Protein AF-A0A9N7MRA6-F1 (afdb_monomer_lite)

Structure (mmCIF, N/CA/C/O backbone):
data_AF-A0A9N7MRA6-F1
#
_entry.id   AF-A0A9N7MRA6-F1
#
loop_
_atom_site.group_PDB
_atom_site.id
_atom_site.type_symbol
_atom_site.label_atom_id
_atom_site.label_alt_id
_atom_site.label_comp_id
_atom_site.label_asym_id
_atom_site.label_entity_id
_atom_site.label_seq_id
_atom_site.pdbx_PDB_ins_code
_atom_site.Cartn_x
_atom_site.Cartn_y
_atom_site.Cartn_z
_atom_site.occupancy
_atom_site.B_iso_or_equiv
_atom_site.auth_seq_id
_atom_site.auth_comp_id
_atom_site.auth_asym_id
_atom_site.auth_atom_id
_atom_site.pdbx_PDB_model_num
ATOM 1 N N . ALA A 1 1 ? -23.690 8.871 7.254 1.00 53.34 1 ALA A N 1
ATOM 2 C CA . ALA A 1 1 ? -24.866 9.418 7.980 1.00 53.34 1 ALA A CA 1
ATOM 3 C C . ALA A 1 1 ? -24.960 8.952 9.447 1.00 53.34 1 ALA A C 1
ATOM 5 O O . ALA A 1 1 ? -25.419 9.740 10.266 1.00 53.34 1 ALA A O 1
ATOM 6 N N . LYS A 1 2 ? -24.474 7.753 9.830 1.00 61.78 2 LYS A N 1
ATOM 7 C CA . LYS A 1 2 ? -24.443 7.302 11.242 1.00 61.78 2 LYS A CA 1
ATOM 8 C C . LYS A 1 2 ? -23.621 8.231 12.138 1.00 61.78 2 LYS A C 1
ATOM 10 O O . LYS A 1 2 ? -24.013 8.504 13.261 1.00 61.78 2 LYS A O 1
ATOM 15 N N . PHE A 1 3 ? -22.547 8.794 11.586 1.00 61.69 3 PHE A N 1
ATOM 16 C CA . PHE A 1 3 ? -21.722 9.802 12.252 1.00 61.69 3 PHE A CA 1
ATOM 17 C C . PHE A 1 3 ? -22.486 11.079 12.648 1.00 61.69 3 PHE A C 1
ATOM 19 O O . PHE A 1 3 ? -22.217 11.657 13.693 1.00 61.69 3 PHE A O 1
ATOM 26 N N . LEU A 1 4 ? -23.436 11.518 11.814 1.00 58.50 4 LEU A N 1
ATOM 27 C CA . LEU A 1 4 ? -24.166 12.778 12.001 1.00 58.50 4 LEU A CA 1
ATOM 28 C C . LEU A 1 4 ? -25.523 12.586 12.696 1.00 58.50 4 LEU A C 1
ATOM 30 O O . LEU A 1 4 ? -25.988 13.498 13.370 1.00 58.50 4 LEU A O 1
ATOM 34 N N . TYR A 1 5 ? -26.151 11.416 12.531 1.00 58.81 5 TYR A N 1
ATOM 35 C CA . TYR A 1 5 ? -27.551 11.185 12.914 1.00 58.81 5 TYR A CA 1
ATOM 36 C C . TYR A 1 5 ? -27.807 9.852 13.636 1.00 58.81 5 TYR A C 1
ATOM 38 O O . TYR A 1 5 ? -28.936 9.584 14.035 1.00 58.81 5 TYR A O 1
ATOM 46 N N . GLY A 1 6 ? -26.792 8.999 13.789 1.00 60.31 6 GLY A N 1
ATOM 47 C CA . GLY A 1 6 ? -26.908 7.682 14.416 1.00 60.31 6 GLY A CA 1
ATOM 48 C C . GLY A 1 6 ? -26.263 7.611 15.802 1.00 60.31 6 GLY A C 1
ATOM 49 O O . GLY A 1 6 ? -25.584 8.531 16.257 1.00 60.31 6 GLY A O 1
ATOM 50 N N . SER A 1 7 ? -26.459 6.485 16.492 1.00 64.69 7 SER A N 1
ATOM 51 C CA . SER A 1 7 ? -25.755 6.191 17.744 1.00 64.69 7 SER A CA 1
ATOM 52 C C . SER A 1 7 ? -24.242 6.057 17.517 1.00 64.69 7 SER A C 1
ATOM 54 O O . SER A 1 7 ? -23.806 5.623 16.448 1.00 64.69 7 SER A O 1
ATOM 56 N N . LYS A 1 8 ? -23.437 6.357 18.550 1.00 76.88 8 LYS A N 1
ATOM 57 C CA . LYS A 1 8 ? -21.979 6.123 18.543 1.00 76.88 8 LYS A CA 1
ATOM 58 C C . LYS A 1 8 ? -21.659 4.683 18.109 1.00 76.88 8 LYS A C 1
ATOM 60 O O . LYS A 1 8 ? -22.403 3.766 18.457 1.00 76.88 8 LYS A O 1
ATOM 65 N N . PHE A 1 9 ? -20.554 4.495 17.381 1.00 80.25 9 PHE A N 1
ATOM 66 C CA . PHE A 1 9 ? -20.065 3.162 17.011 1.00 80.25 9 PHE A CA 1
ATOM 67 C C . PHE A 1 9 ? -19.884 2.284 18.250 1.00 80.25 9 PHE A C 1
ATOM 69 O O . PHE A 1 9 ? -19.339 2.735 19.264 1.00 80.25 9 PHE A O 1
ATOM 76 N N . THR A 1 10 ? -20.334 1.036 18.164 1.00 86.12 10 THR A N 1
ATOM 77 C CA . THR A 1 10 ? -20.158 0.065 19.246 1.00 86.12 10 THR A CA 1
ATOM 78 C C . THR A 1 10 ? -18.686 -0.360 19.356 1.00 86.12 10 THR A C 1
ATOM 80 O O . THR A 1 10 ? -17.931 -0.224 18.389 1.00 86.12 10 THR A O 1
ATOM 83 N N . PRO A 1 11 ? -18.242 -0.901 20.507 1.00 86.69 11 PRO A N 1
ATOM 84 C CA . PRO A 1 11 ? -16.880 -1.420 20.645 1.00 86.69 11 PRO A CA 1
ATOM 85 C C . PRO A 1 11 ? -16.540 -2.509 19.619 1.00 86.69 11 PRO A C 1
ATOM 87 O O . PRO A 1 11 ? -15.414 -2.554 19.137 1.00 86.69 11 PRO A O 1
ATOM 90 N N . VAL A 1 12 ? -17.520 -3.345 19.255 1.00 87.94 12 VAL A N 1
ATOM 91 C CA . VAL A 1 12 ? -17.359 -4.394 18.235 1.00 87.94 12 VAL A CA 1
ATOM 92 C C . VAL A 1 12 ? -17.155 -3.770 16.857 1.00 87.94 12 VAL A C 1
ATOM 94 O O . VAL A 1 12 ? -16.167 -4.069 16.204 1.00 87.94 12 VAL A O 1
ATOM 97 N N . GLU A 1 13 ? -18.002 -2.815 16.464 1.00 87.12 13 GLU A N 1
ATOM 98 C CA . GLU A 1 13 ? -17.854 -2.114 15.178 1.00 87.12 13 GLU A CA 1
ATOM 99 C C . GLU A 1 13 ? -16.504 -1.395 15.074 1.00 87.12 13 GLU A C 1
ATOM 101 O O . GLU A 1 13 ? -15.862 -1.417 14.028 1.00 87.12 13 GLU A O 1
ATOM 106 N N . ARG A 1 14 ? -16.040 -0.769 16.164 1.00 86.75 14 ARG A N 1
ATOM 107 C CA . ARG A 1 14 ? -14.711 -0.140 16.207 1.00 86.75 14 ARG A CA 1
ATOM 108 C C . ARG A 1 14 ? -13.588 -1.148 16.036 1.00 86.75 14 ARG A C 1
ATOM 110 O O . ARG A 1 14 ? -12.617 -0.850 15.343 1.00 86.75 14 ARG A O 1
ATOM 117 N N . GLN A 1 15 ? -13.722 -2.319 16.649 1.00 89.62 15 GLN A N 1
ATOM 118 C CA . GLN A 1 15 ? -12.757 -3.391 16.484 1.00 89.62 15 GLN A CA 1
ATOM 119 C C . GLN A 1 15 ? -12.752 -3.910 15.041 1.00 89.62 15 GLN A C 1
ATOM 121 O O . GLN A 1 15 ? -11.681 -4.042 14.462 1.00 89.62 15 GLN A O 1
ATOM 126 N N . ASP A 1 16 ? -13.911 -4.116 14.422 1.00 88.50 16 ASP A N 1
ATOM 127 C CA . ASP A 1 16 ? -14.001 -4.569 13.028 1.00 88.50 16 ASP A CA 1
ATOM 128 C C . ASP A 1 16 ? -13.388 -3.546 12.060 1.00 88.50 16 ASP A C 1
ATOM 130 O O . ASP A 1 16 ? -12.600 -3.904 11.183 1.00 88.50 16 ASP A O 1
ATOM 134 N N . MET A 1 17 ? -13.666 -2.253 12.265 1.00 90.06 17 MET A N 1
ATOM 135 C CA . MET A 1 17 ? -13.051 -1.171 11.488 1.00 90.06 17 MET A CA 1
ATOM 136 C C . MET A 1 17 ? -11.532 -1.136 11.665 1.00 90.06 17 MET A C 1
ATOM 138 O O . MET A 1 17 ? -10.810 -0.957 10.688 1.00 90.06 17 MET A O 1
ATOM 142 N N . LYS A 1 18 ? -11.030 -1.345 12.887 1.00 91.56 18 LYS A N 1
ATOM 143 C CA . LYS A 1 18 ? -9.590 -1.442 13.152 1.00 91.56 18 LYS A CA 1
ATOM 144 C C . LYS A 1 18 ? -8.949 -2.556 12.330 1.00 91.56 18 LYS A C 1
ATOM 146 O O . LYS A 1 18 ? -7.956 -2.300 11.651 1.00 91.56 18 LYS A O 1
ATOM 151 N N . LEU A 1 19 ? -9.518 -3.762 12.374 1.00 90.38 19 LEU A N 1
ATOM 152 C CA . LEU A 1 19 ? -8.995 -4.909 11.628 1.00 90.38 19 LEU A CA 1
ATOM 153 C C . LEU A 1 19 ? -9.018 -4.626 10.118 1.00 90.38 19 LEU A C 1
ATOM 155 O O . LEU A 1 19 ? -8.034 -4.871 9.426 1.00 90.38 19 LEU A O 1
ATOM 159 N N . MET A 1 20 ? -10.103 -4.027 9.627 1.00 90.50 20 MET A N 1
ATOM 160 C CA . MET A 1 20 ? -10.250 -3.642 8.225 1.00 90.50 20 MET A CA 1
ATOM 161 C C . MET A 1 20 ? -9.199 -2.620 7.779 1.00 90.50 20 MET A C 1
ATOM 163 O O . MET A 1 20 ? -8.593 -2.798 6.727 1.00 90.50 20 MET A O 1
ATOM 167 N N . ILE A 1 21 ? -8.954 -1.570 8.569 1.00 93.06 21 ILE A N 1
ATOM 168 C CA . ILE A 1 21 ? -7.927 -0.557 8.279 1.00 93.06 21 ILE A CA 1
ATOM 169 C C . ILE A 1 21 ? -6.547 -1.211 8.199 1.00 93.06 21 ILE A C 1
ATOM 171 O O . ILE A 1 21 ? -5.798 -0.965 7.252 1.00 93.06 21 ILE A O 1
ATOM 175 N N . GLN A 1 22 ? -6.230 -2.073 9.167 1.00 93.50 22 GLN A N 1
ATOM 176 C CA . GLN A 1 22 ? -4.958 -2.785 9.214 1.00 93.50 22 GLN A CA 1
ATOM 177 C C . GLN A 1 22 ? -4.770 -3.687 7.987 1.00 93.50 22 GLN A C 1
ATOM 179 O O . GLN A 1 22 ? -3.716 -3.624 7.364 1.00 93.50 22 GLN A O 1
ATOM 184 N N . SER A 1 23 ? -5.781 -4.463 7.584 1.00 91.38 23 SER A N 1
ATOM 185 C CA . SER A 1 23 ? -5.703 -5.298 6.374 1.00 91.38 23 SER A CA 1
ATOM 186 C C . SER A 1 23 ? -5.644 -4.466 5.089 1.00 91.38 23 SER A C 1
ATOM 188 O O . SER A 1 23 ? -4.872 -4.777 4.182 1.00 91.38 23 SER A O 1
ATOM 190 N N . ASN A 1 24 ? -6.410 -3.375 4.999 1.00 92.06 24 ASN A N 1
ATOM 191 C CA . ASN A 1 24 ? -6.413 -2.495 3.828 1.00 92.06 24 ASN A CA 1
ATOM 192 C C . ASN A 1 24 ? -5.057 -1.827 3.594 1.00 92.06 24 ASN A C 1
ATOM 194 O O . ASN A 1 24 ? -4.657 -1.664 2.447 1.00 92.06 24 ASN A O 1
ATOM 198 N N . MET A 1 25 ? -4.320 -1.502 4.657 1.00 94.25 25 MET A N 1
ATOM 199 C CA . MET A 1 25 ? -2.961 -0.974 4.544 1.00 94.25 25 MET A CA 1
ATOM 200 C C . MET A 1 25 ? -2.054 -1.894 3.707 1.00 94.25 25 MET A C 1
ATOM 202 O O . MET A 1 25 ? -1.338 -1.412 2.830 1.00 94.25 25 MET A O 1
ATOM 206 N N . TYR A 1 26 ? -2.134 -3.214 3.911 1.00 94.38 26 TYR A N 1
ATOM 207 C CA . TYR A 1 26 ? -1.376 -4.190 3.118 1.00 94.38 26 TYR A CA 1
ATOM 208 C C . TYR A 1 26 ? -1.905 -4.332 1.692 1.00 94.38 26 TYR A C 1
ATOM 210 O O . TYR A 1 26 ? -1.100 -4.468 0.775 1.00 94.38 26 TYR A O 1
ATOM 218 N N . LYS A 1 27 ? -3.225 -4.220 1.484 1.00 93.31 27 LYS A N 1
ATOM 219 C CA . LYS A 1 27 ? -3.823 -4.181 0.135 1.00 93.31 27 LYS A CA 1
ATOM 220 C C . LYS A 1 27 ? -3.322 -2.978 -0.666 1.00 93.31 27 LYS A C 1
ATOM 222 O O . LYS A 1 27 ? -3.046 -3.092 -1.853 1.00 93.31 27 LYS A O 1
ATOM 227 N N . TYR A 1 28 ? -3.184 -1.813 -0.037 1.00 95.62 28 TYR A N 1
ATOM 228 C CA . TYR A 1 28 ? -2.669 -0.629 -0.730 1.00 95.62 28 TYR A CA 1
ATOM 229 C C . TYR A 1 28 ? -1.187 -0.778 -1.050 1.00 95.62 28 TYR A C 1
ATOM 231 O O . TYR A 1 28 ? -0.758 -0.450 -2.156 1.00 95.62 28 TYR A O 1
ATOM 239 N N . LEU A 1 29 ? -0.412 -1.309 -0.100 1.00 97.00 29 LEU A N 1
ATOM 240 C CA . LEU A 1 29 ? 1.003 -1.566 -0.321 1.00 97.00 29 LEU A CA 1
ATOM 241 C C . LEU A 1 29 ? 1.222 -2.576 -1.452 1.00 97.00 29 LEU A C 1
ATOM 243 O O . LEU A 1 29 ? 2.075 -2.343 -2.301 1.00 97.00 29 LEU A O 1
ATOM 247 N N . SER A 1 30 ? 0.435 -3.653 -1.516 1.00 96.06 30 SER A N 1
ATOM 248 C CA . SER A 1 30 ? 0.570 -4.656 -2.575 1.00 96.06 30 SER A CA 1
ATOM 249 C C . SER A 1 30 ? 0.294 -4.084 -3.964 1.00 96.06 30 SER A C 1
ATOM 251 O O . SER A 1 30 ? 1.002 -4.421 -4.903 1.00 96.06 30 SER A O 1
ATOM 253 N N . ILE A 1 31 ? -0.676 -3.171 -4.101 1.00 96.50 31 ILE A N 1
ATOM 254 C CA . ILE A 1 31 ? -0.944 -2.489 -5.378 1.00 96.50 31 ILE A CA 1
ATOM 255 C C . ILE A 1 31 ? 0.270 -1.661 -5.821 1.00 96.50 31 ILE A C 1
ATOM 257 O O . ILE A 1 31 ? 0.613 -1.659 -7.001 1.00 96.50 31 ILE A O 1
ATOM 261 N N . LEU A 1 32 ? 0.932 -0.966 -4.889 1.00 97.94 32 LEU A N 1
ATOM 262 C CA . LEU A 1 32 ? 2.151 -0.215 -5.198 1.00 97.94 32 LEU A CA 1
ATOM 263 C C . LEU A 1 32 ? 3.312 -1.136 -5.569 1.00 97.94 32 LEU A C 1
ATOM 265 O O . LEU A 1 32 ? 4.059 -0.818 -6.484 1.00 97.94 32 LEU A O 1
ATOM 269 N N . LEU A 1 33 ? 3.471 -2.264 -4.883 1.00 97.88 33 LEU A N 1
ATOM 270 C CA . LEU A 1 33 ? 4.549 -3.212 -5.163 1.00 97.88 33 LEU A CA 1
ATOM 271 C C . LEU A 1 33 ? 4.398 -3.863 -6.541 1.00 97.88 33 LEU A C 1
ATOM 273 O O . LEU A 1 33 ? 5.364 -3.872 -7.301 1.00 97.88 33 LEU A O 1
ATOM 277 N N . ASP A 1 34 ? 3.186 -4.301 -6.886 1.00 97.19 34 ASP A N 1
ATOM 278 C CA . ASP A 1 34 ? 2.844 -4.816 -8.218 1.00 97.19 34 ASP A CA 1
ATOM 279 C C . ASP A 1 34 ? 3.110 -3.767 -9.311 1.00 97.19 34 ASP A C 1
ATOM 281 O O . ASP A 1 34 ? 3.760 -4.034 -10.321 1.00 97.19 34 ASP A O 1
ATOM 285 N N . ALA A 1 35 ? 2.659 -2.530 -9.089 1.00 97.50 35 ALA A N 1
ATOM 286 C CA . ALA A 1 35 ? 2.910 -1.426 -10.009 1.00 97.50 35 ALA A CA 1
ATOM 287 C C . ALA A 1 35 ? 4.397 -1.141 -10.204 1.00 97.50 35 ALA A C 1
ATOM 289 O O . ALA A 1 35 ? 4.847 -0.907 -11.323 1.00 97.50 35 ALA A O 1
ATOM 290 N N . ARG A 1 36 ? 5.156 -1.173 -9.113 1.00 97.12 36 ARG A N 1
ATOM 291 C CA . ARG A 1 36 ? 6.591 -0.925 -9.108 1.00 97.12 36 ARG A CA 1
ATOM 292 C C . ARG A 1 36 ? 7.342 -1.971 -9.930 1.00 97.12 36 ARG A C 1
ATOM 294 O O . ARG A 1 36 ? 8.252 -1.595 -10.659 1.00 97.12 36 ARG A O 1
ATOM 301 N N . GLU A 1 37 ? 6.955 -3.246 -9.859 1.00 95.44 37 GLU A N 1
ATOM 302 C CA . GLU A 1 37 ? 7.526 -4.308 -10.707 1.00 95.44 37 GLU A CA 1
ATOM 303 C C . GLU A 1 37 ? 7.245 -4.062 -12.190 1.00 95.44 37 GLU A C 1
ATOM 305 O O . GLU A 1 37 ? 8.169 -4.084 -13.002 1.00 95.44 37 GLU A O 1
ATOM 310 N N . ARG A 1 38 ? 6.004 -3.704 -12.536 1.00 95.88 38 ARG A N 1
ATOM 311 C CA . ARG A 1 38 ? 5.641 -3.341 -13.915 1.00 95.88 38 ARG A CA 1
ATOM 312 C C . ARG A 1 38 ? 6.440 -2.141 -14.428 1.00 95.88 38 ARG A C 1
ATOM 314 O O . ARG A 1 38 ? 6.938 -2.167 -15.549 1.00 95.88 38 ARG A O 1
ATOM 321 N N . PHE A 1 39 ? 6.610 -1.106 -13.609 1.00 95.94 39 PHE A N 1
ATOM 322 C CA . PHE A 1 39 ? 7.377 0.084 -13.984 1.00 95.94 39 PHE A CA 1
ATOM 323 C C . PHE A 1 39 ? 8.885 -0.179 -14.089 1.00 95.94 39 PHE A C 1
ATOM 325 O O . PHE A 1 39 ? 9.555 0.446 -14.911 1.00 95.94 39 PHE A O 1
ATOM 332 N N . GLU A 1 40 ? 9.426 -1.111 -13.301 1.00 93.56 40 GLU A N 1
ATOM 333 C CA . GLU A 1 40 ? 10.809 -1.572 -13.444 1.00 93.56 40 GLU A CA 1
ATOM 334 C C . GLU A 1 40 ? 11.019 -2.280 -14.792 1.00 93.56 40 GLU A C 1
ATOM 336 O O . GLU A 1 40 ? 11.985 -1.982 -15.496 1.00 93.56 40 GLU A O 1
ATOM 341 N N . GLU A 1 41 ? 10.096 -3.159 -15.195 1.00 92.06 41 GLU A N 1
ATOM 342 C CA . GLU A 1 41 ? 10.133 -3.821 -16.504 1.00 92.06 41 GLU A CA 1
ATOM 343 C C . GLU A 1 41 ? 10.008 -2.827 -17.670 1.00 92.06 41 GLU A C 1
ATOM 345 O O . GLU A 1 41 ? 10.753 -2.934 -18.649 1.00 92.06 41 GLU A O 1
ATOM 350 N N . GLU A 1 42 ? 9.112 -1.840 -17.563 1.00 91.88 42 GLU A N 1
ATOM 351 C CA . GLU A 1 42 ? 8.954 -0.759 -18.547 1.00 91.88 42 GLU A CA 1
ATOM 352 C C . GLU A 1 42 ? 10.265 0.019 -18.755 1.00 91.88 42 GLU A C 1
ATOM 354 O O . GLU A 1 42 ? 10.726 0.142 -19.893 1.00 91.88 42 GLU A O 1
ATOM 359 N N . ASP A 1 43 ? 10.908 0.482 -17.674 1.00 89.62 43 ASP A N 1
ATOM 360 C CA . ASP A 1 43 ? 12.169 1.241 -17.733 1.00 89.62 43 ASP A CA 1
ATOM 361 C C . ASP A 1 43 ? 13.295 0.416 -18.381 1.00 89.62 43 ASP A C 1
ATOM 363 O O . ASP A 1 43 ? 14.044 0.908 -19.231 1.00 89.62 43 ASP A O 1
ATOM 367 N N . LEU A 1 44 ? 13.383 -0.877 -18.051 1.00 87.12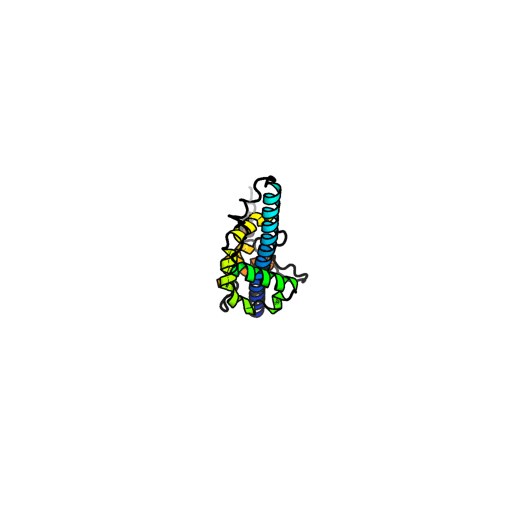 44 LEU A N 1
ATOM 368 C CA . LEU A 1 44 ? 14.362 -1.792 -18.645 1.00 87.12 44 LEU A CA 1
ATOM 369 C C . LEU A 1 44 ? 14.140 -1.990 -20.151 1.00 87.12 44 LEU A C 1
ATOM 371 O O . LEU A 1 44 ? 15.105 -2.014 -20.926 1.00 87.12 44 LEU A O 1
ATOM 375 N N . LEU A 1 45 ? 12.886 -2.135 -20.586 1.00 87.31 45 LEU A N 1
ATOM 376 C CA . LEU A 1 45 ? 12.540 -2.281 -22.000 1.00 87.31 45 LEU A CA 1
ATOM 377 C C . LEU A 1 45 ? 12.826 -1.000 -22.790 1.00 87.31 45 LEU A C 1
ATOM 379 O O . LEU A 1 45 ? 13.347 -1.077 -23.907 1.00 87.31 45 LEU A O 1
ATOM 383 N N . GLU A 1 46 ? 12.534 0.169 -22.221 1.00 87.56 46 GLU A N 1
ATOM 384 C CA . GLU A 1 46 ? 12.841 1.459 -22.840 1.00 87.56 46 GLU A CA 1
ATOM 385 C C . GLU A 1 46 ? 14.346 1.666 -23.009 1.00 87.56 46 GLU A C 1
ATOM 387 O O . GLU A 1 46 ? 14.789 2.014 -24.107 1.00 87.56 46 GLU A O 1
ATOM 392 N N . ARG A 1 47 ? 15.148 1.361 -21.980 1.00 84.19 47 ARG A N 1
ATOM 393 C CA . ARG A 1 47 ? 16.616 1.405 -22.072 1.00 84.19 47 ARG A CA 1
ATOM 394 C C . ARG A 1 47 ? 17.147 0.462 -23.144 1.00 84.19 47 ARG A C 1
ATOM 396 O O . ARG A 1 47 ? 17.976 0.868 -23.955 1.00 84.19 47 ARG A O 1
ATOM 403 N N . ARG A 1 48 ? 16.637 -0.775 -23.209 1.00 83.38 48 ARG A N 1
ATOM 404 C CA . ARG A 1 48 ? 17.025 -1.747 -24.247 1.00 83.38 48 ARG A CA 1
ATOM 405 C C . ARG A 1 48 ? 16.686 -1.255 -25.652 1.00 83.38 48 ARG A C 1
ATOM 407 O O . ARG A 1 48 ? 17.438 -1.519 -26.580 1.00 83.38 48 ARG A O 1
ATOM 414 N N . ARG A 1 49 ? 15.562 -0.556 -25.822 1.00 83.25 49 ARG A N 1
ATOM 415 C CA . ARG A 1 49 ? 15.158 0.016 -27.113 1.00 83.25 49 ARG A CA 1
ATOM 416 C C . ARG A 1 49 ? 16.034 1.201 -27.533 1.00 83.25 49 ARG A C 1
ATOM 418 O O . ARG A 1 49 ? 16.152 1.458 -28.728 1.00 83.25 49 ARG A O 1
ATOM 425 N N . GLN A 1 50 ? 16.585 1.939 -26.570 1.00 77.69 50 GLN A N 1
ATOM 426 C CA . GLN A 1 50 ? 17.420 3.122 -26.802 1.00 77.69 50 GLN A CA 1
ATOM 427 C C . GLN A 1 50 ? 18.913 2.792 -26.954 1.00 77.69 50 GLN A C 1
ATOM 429 O O . GLN A 1 50 ? 19.629 3.565 -27.587 1.00 77.69 50 GLN A O 1
ATOM 434 N N . ALA A 1 51 ? 19.381 1.660 -26.421 1.00 73.44 51 ALA A N 1
ATOM 435 C CA . ALA A 1 51 ? 20.746 1.184 -26.623 1.00 73.44 51 ALA A CA 1
ATOM 436 C C . ALA A 1 51 ? 20.980 0.820 -28.102 1.00 73.44 51 ALA A C 1
ATOM 438 O O . ALA A 1 51 ? 20.292 -0.038 -28.656 1.00 73.44 51 ALA A O 1
ATOM 439 N N . SER A 1 52 ? 21.945 1.480 -28.747 1.00 62.44 52 SER A N 1
ATOM 440 C CA . SER A 1 52 ? 22.436 1.074 -30.070 1.00 62.44 52 SER A CA 1
ATOM 441 C C . SER A 1 52 ? 23.349 -0.156 -29.951 1.00 62.44 52 SER A C 1
ATOM 443 O O . SER A 1 52 ? 23.960 -0.364 -28.901 1.00 62.44 52 SER A O 1
ATOM 445 N N . ASP A 1 53 ? 23.451 -0.964 -31.016 1.00 59.56 53 ASP A N 1
ATOM 446 C CA . ASP A 1 53 ? 24.162 -2.262 -31.046 1.00 59.56 53 ASP A CA 1
ATOM 447 C C . ASP A 1 53 ? 25.650 -2.216 -30.607 1.00 59.56 53 ASP A C 1
ATOM 449 O O . ASP A 1 53 ? 26.261 -3.267 -30.416 1.00 59.56 53 ASP A O 1
ATOM 453 N N . GLU A 1 54 ? 26.248 -1.034 -30.411 1.00 56.06 54 GLU A N 1
ATOM 454 C CA . GLU A 1 54 ? 27.668 -0.863 -30.058 1.00 56.06 54 GLU A CA 1
ATOM 455 C C . GLU A 1 54 ? 27.937 -0.520 -28.573 1.00 56.06 54 GLU A C 1
ATOM 457 O O . GLU A 1 54 ? 29.078 -0.628 -28.131 1.00 56.06 54 GLU A O 1
ATOM 462 N N . GLU A 1 55 ? 26.922 -0.190 -27.761 1.00 54.25 55 GLU A N 1
ATOM 463 C CA . GLU A 1 55 ? 27.097 0.257 -26.355 1.00 54.25 55 GLU A CA 1
ATOM 464 C C . GLU A 1 55 ? 26.605 -0.760 -25.302 1.00 54.25 55 GLU A C 1
ATOM 466 O O . GLU A 1 55 ? 26.619 -0.498 -24.096 1.00 54.25 55 GLU A O 1
ATOM 471 N N . ALA A 1 56 ? 26.206 -1.960 -25.733 1.00 54.00 56 ALA A N 1
ATOM 472 C CA . ALA A 1 56 ? 25.615 -2.989 -24.870 1.00 54.00 56 ALA A CA 1
ATOM 473 C C . ALA A 1 56 ? 26.542 -3.499 -23.744 1.00 54.00 56 ALA A C 1
ATOM 475 O O . ALA A 1 56 ? 26.056 -4.090 -22.783 1.00 54.00 56 ALA A O 1
ATOM 476 N N . ALA A 1 57 ? 27.856 -3.272 -23.841 1.00 52.84 57 ALA A N 1
ATOM 477 C CA . ALA A 1 57 ? 28.839 -3.764 -22.874 1.00 52.84 57 ALA A CA 1
ATOM 478 C C . ALA A 1 57 ? 29.119 -2.802 -21.698 1.00 52.84 57 ALA A C 1
ATOM 480 O O . ALA A 1 57 ? 29.624 -3.247 -20.671 1.00 52.84 57 ALA A O 1
ATOM 481 N N . GLU A 1 58 ? 28.797 -1.506 -21.811 1.00 47.03 58 GLU A N 1
ATOM 482 C CA . GLU A 1 58 ? 29.060 -0.519 -20.741 1.00 47.03 58 GLU A CA 1
ATOM 483 C C . GLU A 1 58 ? 27.810 -0.170 -19.912 1.00 47.03 58 GLU A C 1
ATOM 485 O O . GLU A 1 58 ? 27.927 0.270 -18.766 1.00 47.03 58 GLU A O 1
ATOM 490 N N . ALA A 1 59 ? 26.608 -0.439 -20.434 1.00 50.97 59 ALA A N 1
ATOM 491 C CA . ALA A 1 59 ? 25.343 -0.197 -19.735 1.00 50.97 59 ALA A CA 1
ATOM 492 C C . ALA A 1 59 ? 25.093 -1.143 -18.539 1.00 50.97 59 ALA A C 1
ATOM 494 O O . ALA A 1 59 ? 24.284 -0.825 -17.670 1.00 50.97 59 ALA A O 1
ATOM 495 N N . GLU A 1 60 ? 25.807 -2.271 -18.444 1.00 51.44 60 GLU A N 1
ATOM 496 C CA . GLU A 1 60 ? 25.676 -3.229 -17.333 1.00 51.44 60 GLU A CA 1
ATOM 497 C C . GLU A 1 60 ? 26.217 -2.709 -15.987 1.00 51.44 60 GLU A C 1
ATOM 499 O O . GLU A 1 60 ? 25.915 -3.282 -14.938 1.00 51.44 60 GLU A O 1
ATOM 504 N N . VAL A 1 61 ? 27.010 -1.630 -15.977 1.00 50.19 61 VAL A N 1
ATOM 505 C CA . VAL A 1 61 ? 27.828 -1.260 -14.805 1.00 50.19 61 VAL A CA 1
ATOM 506 C C . VAL A 1 61 ? 27.105 -0.333 -13.814 1.00 50.19 61 VAL A C 1
ATOM 508 O O . VAL A 1 61 ? 27.536 -0.217 -12.668 1.00 50.19 61 VAL A O 1
ATOM 511 N N . ASN A 1 62 ? 25.962 0.264 -14.173 1.00 55.41 62 ASN A N 1
ATOM 512 C CA . ASN A 1 62 ? 25.132 1.019 -13.221 1.00 55.41 62 ASN A CA 1
ATOM 513 C C . ASN A 1 62 ? 23.639 0.677 -13.370 1.00 55.41 62 ASN A C 1
ATOM 515 O O . ASN A 1 62 ? 22.791 1.520 -13.657 1.00 55.41 62 ASN A O 1
ATOM 519 N N . ASN A 1 63 ? 23.346 -0.613 -13.202 1.00 57.03 63 ASN A N 1
ATOM 520 C CA . ASN A 1 63 ? 22.059 -1.275 -13.440 1.00 57.03 63 ASN A CA 1
ATOM 521 C C . ASN A 1 63 ? 20.970 -1.010 -12.382 1.00 57.03 63 ASN A C 1
ATOM 523 O O . ASN A 1 63 ? 20.010 -1.774 -12.287 1.00 57.03 63 ASN A O 1
ATOM 527 N N . GLN A 1 64 ? 21.092 0.037 -11.565 1.00 68.38 64 GLN A N 1
ATOM 528 C CA . GLN A 1 64 ? 20.077 0.319 -10.554 1.00 68.38 64 GLN A CA 1
ATOM 529 C C . GLN A 1 64 ? 18.996 1.217 -11.156 1.00 68.38 64 GLN A C 1
ATOM 531 O O . GLN A 1 64 ? 19.164 2.429 -11.304 1.00 68.38 64 GLN A O 1
ATOM 536 N N . CYS A 1 65 ? 17.898 0.588 -11.575 1.00 85.38 65 CYS A N 1
ATOM 537 C CA . CYS A 1 65 ? 16.683 1.290 -11.953 1.00 85.38 65 CYS A CA 1
ATOM 538 C C . CYS A 1 65 ? 16.150 2.057 -10.733 1.00 85.38 65 CYS A C 1
ATOM 540 O O . CYS A 1 65 ? 16.340 1.637 -9.591 1.00 85.38 65 CYS A O 1
ATOM 542 N N . ILE A 1 66 ? 15.480 3.192 -10.953 1.00 92.12 66 ILE A N 1
ATOM 543 C CA . ILE A 1 66 ? 14.890 3.972 -9.854 1.00 92.12 66 ILE A CA 1
ATOM 544 C C . ILE A 1 66 ? 13.843 3.162 -9.074 1.00 92.12 66 ILE A C 1
ATOM 546 O O . ILE A 1 66 ? 13.635 3.410 -7.892 1.00 92.12 66 ILE A O 1
ATOM 550 N N . TYR A 1 67 ? 13.244 2.158 -9.720 1.00 94.62 67 TYR A N 1
ATOM 551 C CA . TYR A 1 67 ? 12.293 1.212 -9.141 1.00 94.62 67 TYR A CA 1
ATOM 552 C C . TYR A 1 67 ? 12.968 -0.017 -8.496 1.00 94.62 67 TYR A C 1
ATOM 554 O O . TYR A 1 67 ? 12.286 -0.926 -8.029 1.00 94.62 67 TYR A O 1
ATOM 562 N N . SER A 1 68 ? 14.298 -0.092 -8.441 1.00 92.44 68 SER A N 1
ATOM 563 C CA . SER A 1 68 ? 14.975 -1.243 -7.841 1.00 92.44 68 SER A CA 1
ATOM 564 C C . SER A 1 68 ? 14.953 -1.186 -6.316 1.00 92.44 68 SER A C 1
ATOM 566 O O . SER A 1 68 ? 15.511 -0.278 -5.701 1.00 92.44 68 SER A O 1
ATOM 568 N N . LEU A 1 69 ? 14.375 -2.217 -5.700 1.00 94.00 69 LEU A N 1
ATOM 569 C CA . LEU A 1 69 ? 14.388 -2.405 -4.250 1.00 94.00 69 LEU A CA 1
ATOM 570 C C . LEU A 1 69 ? 15.671 -3.094 -3.779 1.00 94.00 69 LEU A C 1
ATOM 572 O O . LEU A 1 69 ? 16.233 -3.954 -4.461 1.00 94.00 69 LEU A O 1
ATOM 576 N N . ASN A 1 70 ? 16.097 -2.784 -2.552 1.00 93.81 70 ASN A N 1
ATOM 577 C CA . ASN A 1 70 ? 17.150 -3.565 -1.905 1.00 93.81 70 ASN A CA 1
ATOM 578 C C . ASN A 1 70 ? 16.687 -5.024 -1.658 1.00 93.81 70 ASN A C 1
ATOM 580 O O . ASN A 1 70 ? 15.483 -5.273 -1.548 1.00 93.81 70 ASN A O 1
ATOM 584 N N . PRO A 1 71 ? 17.606 -6.002 -1.515 1.00 94.81 71 PRO A N 1
ATOM 585 C CA . PRO A 1 71 ? 17.239 -7.421 -1.436 1.00 94.81 71 PRO A CA 1
ATOM 586 C C . PRO A 1 71 ? 16.258 -7.773 -0.312 1.00 94.81 71 PRO A C 1
ATOM 588 O O . PRO A 1 71 ? 15.429 -8.665 -0.471 1.00 94.81 71 PRO A O 1
ATOM 591 N N . ARG A 1 72 ? 16.327 -7.065 0.822 1.00 96.00 72 ARG A N 1
ATOM 592 C CA . ARG A 1 72 ? 15.432 -7.292 1.962 1.00 96.00 72 ARG A CA 1
ATOM 593 C C . ARG A 1 72 ? 14.013 -6.818 1.656 1.00 96.00 72 ARG A C 1
ATOM 595 O O . ARG A 1 72 ? 13.065 -7.551 1.924 1.00 96.00 72 ARG A O 1
ATOM 602 N N . LEU A 1 73 ? 13.871 -5.619 1.092 1.00 95.88 73 LEU A N 1
ATOM 603 C CA . LEU A 1 73 ? 12.571 -5.087 0.679 1.00 95.88 73 LEU A CA 1
ATOM 604 C C . LEU A 1 73 ? 11.985 -5.887 -0.485 1.00 95.88 73 LEU A C 1
ATOM 606 O O . LEU A 1 73 ? 10.782 -6.124 -0.503 1.00 95.88 73 LEU A O 1
ATOM 610 N N . LYS A 1 74 ? 12.828 -6.371 -1.404 1.00 95.69 74 LYS A N 1
ATOM 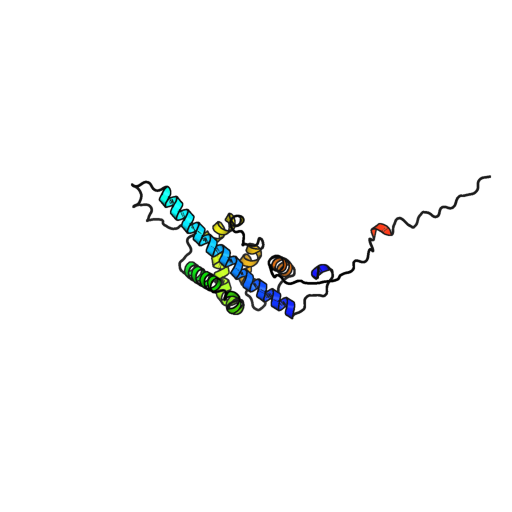611 C CA . LYS A 1 74 ? 12.406 -7.262 -2.489 1.00 95.69 74 LYS A CA 1
ATOM 612 C C . LYS A 1 74 ? 11.841 -8.578 -1.952 1.00 95.69 74 LYS A C 1
ATOM 614 O O . LYS A 1 74 ? 10.725 -8.924 -2.296 1.00 95.69 74 LYS A O 1
ATOM 619 N N . HIS A 1 75 ? 12.537 -9.252 -1.036 1.00 96.75 75 HIS A N 1
ATOM 620 C CA . HIS A 1 75 ? 12.014 -10.480 -0.424 1.00 96.75 75 HIS A CA 1
ATOM 621 C C . HIS A 1 75 ? 10.654 -10.259 0.257 1.00 96.75 75 HIS A C 1
ATOM 623 O O . HIS A 1 75 ? 9.772 -11.109 0.196 1.00 96.75 75 HIS A O 1
ATOM 629 N N . PHE A 1 76 ? 10.478 -9.121 0.929 1.00 96.06 76 PHE A N 1
ATOM 630 C CA . PHE A 1 76 ? 9.191 -8.765 1.522 1.00 96.06 76 PHE A CA 1
ATOM 631 C C . PHE A 1 76 ? 8.109 -8.470 0.476 1.00 96.06 76 PHE A C 1
ATOM 633 O O . PHE A 1 76 ? 6.967 -8.875 0.675 1.00 96.06 76 PHE A O 1
ATOM 640 N N . SER A 1 77 ? 8.469 -7.800 -0.624 1.00 96.88 77 SER A N 1
ATOM 641 C CA . SER A 1 77 ? 7.590 -7.566 -1.777 1.00 96.88 77 SER A CA 1
ATOM 642 C C . SER A 1 77 ? 7.060 -8.881 -2.327 1.00 96.88 77 SER A C 1
ATOM 644 O O . SER A 1 77 ? 5.849 -9.086 -2.335 1.00 96.88 77 SER A O 1
ATOM 646 N N . ASP A 1 78 ? 7.970 -9.783 -2.699 1.00 96.94 78 ASP A N 1
ATOM 647 C CA . ASP A 1 78 ? 7.650 -11.080 -3.297 1.00 96.94 78 ASP A CA 1
ATOM 648 C C . ASP A 1 78 ? 6.727 -11.883 -2.359 1.00 96.94 78 ASP A C 1
ATOM 650 O O . ASP A 1 78 ? 5.671 -12.364 -2.762 1.00 96.94 78 ASP A O 1
ATOM 654 N N . TRP A 1 79 ? 7.062 -11.927 -1.064 1.00 95.25 79 TRP A N 1
ATOM 655 C CA . TRP A 1 79 ? 6.248 -12.595 -0.046 1.00 95.25 79 TRP A CA 1
ATOM 656 C C . TRP A 1 79 ? 4.835 -12.010 0.098 1.00 95.25 79 TRP A C 1
ATOM 658 O O . TRP A 1 79 ? 3.862 -12.758 0.207 1.00 95.25 79 TRP A O 1
ATOM 668 N N . LEU A 1 80 ? 4.698 -10.680 0.127 1.00 95.50 80 LEU A N 1
ATOM 669 C CA . LEU A 1 80 ? 3.391 -10.041 0.277 1.00 95.50 80 LEU A CA 1
ATOM 670 C C . LEU A 1 80 ? 2.526 -10.255 -0.972 1.00 95.50 80 LEU A C 1
ATOM 672 O O . LEU A 1 80 ? 1.329 -10.515 -0.846 1.00 95.50 80 LEU A O 1
ATOM 676 N N . LEU A 1 81 ? 3.122 -10.156 -2.162 1.00 96.19 81 LEU A N 1
ATOM 677 C CA . LEU A 1 81 ? 2.431 -10.394 -3.428 1.00 96.19 81 LEU A CA 1
ATOM 678 C C . LEU A 1 81 ? 1.967 -11.852 -3.551 1.00 96.19 81 LEU A C 1
ATOM 680 O O . LEU A 1 81 ? 0.836 -12.079 -3.978 1.00 96.19 81 LEU A O 1
ATOM 684 N N . ASP A 1 82 ? 2.757 -12.819 -3.078 1.00 95.69 82 ASP A N 1
ATOM 685 C CA . ASP A 1 82 ? 2.347 -14.226 -3.011 1.00 95.69 82 ASP A CA 1
ATOM 686 C C . ASP A 1 82 ? 1.103 -14.423 -2.127 1.00 95.69 82 ASP A C 1
ATOM 688 O O . ASP A 1 82 ? 0.149 -15.077 -2.547 1.00 95.69 82 ASP A O 1
ATOM 692 N N . ILE A 1 83 ? 1.049 -13.811 -0.936 1.00 92.56 83 ILE A N 1
ATOM 693 C CA . ILE A 1 83 ? -0.134 -13.886 -0.050 1.00 92.56 83 ILE A CA 1
ATOM 694 C C . ILE A 1 83 ? -1.381 -13.295 -0.722 1.00 92.56 83 ILE A C 1
ATOM 696 O O . ILE A 1 83 ? -2.489 -13.818 -0.582 1.00 92.56 83 ILE A O 1
ATOM 700 N N . ILE A 1 84 ? -1.220 -12.184 -1.442 1.00 92.31 84 ILE A N 1
ATOM 701 C CA . ILE A 1 84 ? -2.319 -11.561 -2.186 1.00 92.31 84 ILE A CA 1
ATOM 702 C C . ILE A 1 84 ? -2.794 -12.492 -3.304 1.00 92.31 84 ILE A C 1
ATOM 704 O O . ILE A 1 84 ? -4.002 -12.656 -3.484 1.00 92.31 84 ILE A O 1
ATOM 708 N N . ALA A 1 85 ? -1.866 -13.136 -4.015 1.00 93.44 85 ALA A N 1
ATOM 709 C CA . ALA A 1 85 ? -2.169 -14.066 -5.094 1.00 93.44 85 ALA A CA 1
ATOM 710 C C . ALA A 1 85 ? -2.889 -15.335 -4.606 1.00 93.44 85 ALA A C 1
ATOM 712 O O . ALA A 1 85 ? -3.750 -15.849 -5.324 1.00 93.44 85 ALA A O 1
ATOM 713 N N . THR A 1 86 ? -2.599 -15.827 -3.394 1.00 93.00 86 THR A N 1
ATOM 714 C CA . THR A 1 86 ? -3.352 -16.953 -2.809 1.00 93.00 86 THR A CA 1
ATOM 715 C C . THR A 1 86 ? -4.729 -16.548 -2.283 1.00 93.00 86 THR A C 1
ATOM 717 O O . THR A 1 86 ? -5.587 -17.408 -2.102 1.00 93.00 86 THR A O 1
ATOM 720 N N . GLY A 1 87 ? -4.974 -15.249 -2.080 1.00 88.06 87 GLY A N 1
ATOM 721 C CA . GLY A 1 87 ? -6.222 -14.736 -1.516 1.00 88.06 87 GLY A CA 1
ATOM 722 C C . GLY A 1 87 ? -6.332 -14.918 0.001 1.00 88.06 87 GLY A C 1
ATOM 723 O O . GLY A 1 87 ? -7.404 -14.704 0.562 1.00 88.06 87 GLY A O 1
ATOM 724 N N . ASP A 1 88 ? -5.235 -15.267 0.676 1.00 86.81 88 ASP A N 1
ATOM 725 C CA . ASP A 1 88 ? -5.216 -15.571 2.112 1.00 86.81 88 ASP A CA 1
ATOM 726 C C . ASP A 1 88 ? -4.895 -14.350 2.983 1.00 86.81 88 ASP A C 1
ATOM 728 O O . ASP A 1 88 ? -4.590 -14.488 4.166 1.00 86.81 88 ASP A O 1
ATOM 732 N N . LEU A 1 89 ? -4.953 -13.133 2.435 1.00 84.62 89 LEU A N 1
ATOM 733 C CA . LEU A 1 89 ? -4.535 -11.928 3.156 1.00 84.62 89 LEU A CA 1
ATOM 734 C C . LEU A 1 89 ? -5.235 -11.777 4.516 1.00 84.62 89 LEU A C 1
ATOM 736 O O . LEU A 1 89 ? -4.573 -11.504 5.514 1.00 84.62 89 LEU A O 1
ATOM 740 N N . ASP A 1 90 ? -6.546 -12.016 4.571 1.00 83.25 90 ASP A N 1
ATOM 741 C CA . ASP A 1 90 ? -7.337 -11.896 5.803 1.00 83.25 90 ASP A CA 1
ATOM 742 C C . ASP A 1 90 ? -7.048 -13.031 6.818 1.00 83.25 90 ASP A C 1
ATOM 744 O O . ASP A 1 90 ? -7.461 -12.952 7.974 1.00 83.25 90 ASP A O 1
ATOM 748 N N . ALA A 1 91 ? -6.318 -14.083 6.420 1.00 85.12 91 ALA A N 1
ATOM 749 C CA . ALA A 1 91 ? -5.833 -15.129 7.324 1.00 85.12 91 ALA A CA 1
ATOM 750 C C . ALA A 1 91 ? -4.513 -14.746 8.018 1.00 85.12 91 ALA A C 1
ATOM 752 O O . ALA A 1 91 ? -4.252 -15.193 9.136 1.00 85.12 91 ALA A O 1
ATOM 753 N N . PHE A 1 92 ? -3.686 -13.912 7.377 1.00 82.94 92 PHE A N 1
ATOM 754 C CA . PHE A 1 92 ? -2.409 -13.433 7.925 1.00 82.94 92 PHE A CA 1
ATOM 755 C C . PHE A 1 92 ? -2.543 -12.081 8.624 1.00 82.94 92 PHE A C 1
ATOM 757 O O . PHE A 1 92 ? -1.896 -11.822 9.646 1.00 82.94 92 PHE A O 1
ATOM 764 N N . PHE A 1 93 ? -3.401 -11.218 8.089 1.00 82.81 93 PHE A N 1
ATOM 765 C CA . PHE A 1 93 ? -3.599 -9.867 8.573 1.00 82.81 93 PHE A CA 1
ATOM 766 C C . PHE A 1 93 ? -4.984 -9.716 9.201 1.00 82.81 93 PHE A C 1
ATOM 768 O O . PHE A 1 93 ? -5.976 -10.184 8.648 1.00 82.81 93 PHE A O 1
ATOM 775 N N . PRO A 1 94 ? -5.056 -9.063 10.371 1.00 80.38 94 PRO A N 1
ATOM 776 C CA . PRO A 1 94 ? -4.019 -8.184 10.915 1.00 80.38 94 PRO A CA 1
ATOM 777 C C . PRO A 1 94 ? -3.089 -8.805 11.972 1.00 80.38 94 PRO A C 1
ATOM 779 O O . PRO A 1 94 ? -2.303 -8.089 12.591 1.00 80.38 94 PRO A O 1
ATOM 782 N N . ALA A 1 95 ? -3.144 -10.120 12.206 1.00 81.25 95 ALA A N 1
ATOM 783 C CA . ALA A 1 95 ? -2.361 -10.775 13.262 1.00 81.25 95 ALA A CA 1
ATOM 784 C C . ALA A 1 95 ? -0.843 -10.538 13.133 1.00 81.25 95 ALA A C 1
ATOM 786 O O . ALA A 1 95 ? -0.160 -10.345 14.140 1.00 81.25 95 ALA A O 1
ATOM 787 N N . ALA A 1 96 ? -0.330 -10.493 11.901 1.00 80.81 96 ALA A N 1
ATOM 788 C CA . ALA A 1 96 ? 1.081 -10.245 11.620 1.00 80.81 96 ALA A CA 1
ATOM 789 C C . ALA A 1 96 ? 1.439 -8.757 11.431 1.00 80.81 96 ALA A C 1
ATOM 791 O O . ALA A 1 96 ? 2.610 -8.413 11.260 1.00 80.81 96 ALA A O 1
ATOM 792 N N . THR A 1 97 ? 0.455 -7.853 11.484 1.00 81.88 97 THR A N 1
ATOM 793 C CA . THR A 1 97 ? 0.633 -6.441 11.119 1.00 81.88 97 THR A CA 1
ATOM 794 C C . THR A 1 97 ? 1.734 -5.759 11.937 1.00 81.88 97 THR A C 1
ATOM 796 O O . THR A 1 97 ? 2.571 -5.035 11.406 1.00 81.88 97 THR A O 1
ATOM 799 N N . ARG A 1 98 ? 1.808 -6.053 13.240 1.00 87.94 98 ARG A N 1
ATOM 800 C CA . ARG A 1 98 ? 2.811 -5.469 14.142 1.00 87.94 98 ARG A CA 1
ATOM 801 C C . ARG A 1 98 ? 4.248 -5.862 13.790 1.00 87.94 98 ARG A C 1
ATOM 803 O O . ARG A 1 98 ? 5.147 -5.038 13.940 1.00 87.94 98 ARG A O 1
ATOM 810 N N . GLU A 1 99 ? 4.473 -7.109 13.388 1.00 90.12 99 GLU A N 1
ATOM 811 C CA . GLU A 1 99 ? 5.818 -7.618 13.096 1.00 90.12 99 GLU A CA 1
ATOM 812 C C . GLU A 1 99 ? 6.400 -6.944 11.853 1.00 90.12 99 GLU A C 1
ATOM 814 O O . GLU A 1 99 ? 7.565 -6.548 11.837 1.00 90.12 99 GLU A O 1
ATOM 819 N N . TYR A 1 100 ? 5.554 -6.731 10.847 1.00 91.12 100 TYR A N 1
ATOM 820 C CA . TYR A 1 100 ? 5.959 -6.147 9.575 1.00 91.12 100 TYR A CA 1
ATOM 821 C C . TYR A 1 100 ? 5.824 -4.623 9.521 1.00 91.12 100 TYR A C 1
ATOM 823 O O . TYR A 1 100 ? 6.286 -4.022 8.558 1.00 91.12 100 TYR A O 1
ATOM 831 N N . ALA A 1 101 ? 5.243 -3.970 10.531 1.00 93.44 101 ALA A N 1
ATOM 832 C CA . ALA A 1 101 ? 5.007 -2.524 10.522 1.00 93.44 101 ALA A CA 1
ATOM 833 C C . ALA A 1 101 ? 6.251 -1.668 10.203 1.00 93.44 101 ALA A C 1
ATOM 835 O O . ALA A 1 101 ? 6.143 -0.770 9.365 1.00 93.44 101 ALA A O 1
ATOM 836 N N . PRO A 1 102 ? 7.441 -1.933 10.788 1.00 94.81 102 PRO A N 1
ATOM 837 C CA . PRO A 1 102 ? 8.648 -1.177 10.443 1.00 94.81 102 PRO A CA 1
ATOM 838 C C . PRO A 1 102 ? 9.068 -1.386 8.985 1.00 94.81 102 PRO A C 1
ATOM 840 O O . PRO A 1 102 ? 9.605 -0.485 8.352 1.00 94.81 102 PRO A O 1
ATOM 843 N N . LEU A 1 103 ? 8.805 -2.576 8.448 1.00 95.06 103 LEU A N 1
ATOM 844 C CA . LEU A 1 103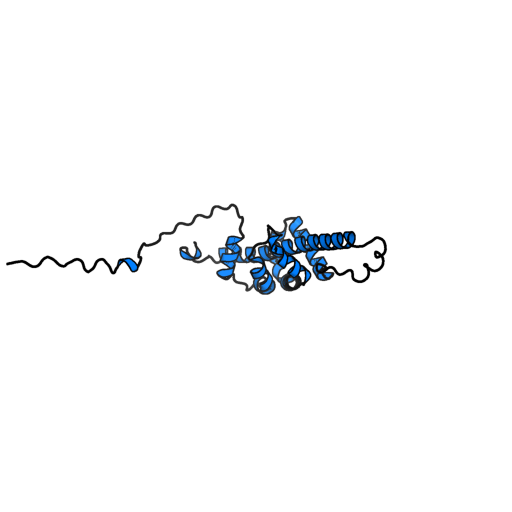 ? 9.143 -2.937 7.079 1.00 95.06 103 LEU A CA 1
ATOM 845 C C . LEU A 1 103 ? 8.189 -2.276 6.082 1.00 95.06 103 LEU A C 1
ATOM 847 O O . LEU A 1 103 ? 8.646 -1.740 5.083 1.00 95.06 103 LEU A O 1
ATOM 851 N N . VAL A 1 104 ? 6.890 -2.226 6.391 1.00 96.25 104 VAL A N 1
ATOM 852 C CA . VAL A 1 104 ? 5.893 -1.452 5.632 1.00 96.25 104 VAL A CA 1
ATOM 853 C C . VAL A 1 104 ? 6.289 0.021 5.572 1.00 96.25 104 VAL A C 1
ATOM 855 O O . VAL A 1 104 ? 6.252 0.622 4.502 1.00 96.25 104 VAL A O 1
ATOM 858 N N . GLU A 1 105 ? 6.694 0.603 6.704 1.00 97.25 105 GLU A N 1
ATOM 859 C CA . GLU A 1 105 ? 7.154 1.992 6.751 1.00 97.25 105 GLU A CA 1
ATOM 860 C C . GLU A 1 105 ? 8.414 2.206 5.897 1.00 97.25 105 GLU A C 1
ATOM 862 O O . GLU A 1 105 ? 8.522 3.212 5.194 1.00 97.25 105 GLU A O 1
ATOM 867 N N . GLU A 1 106 ? 9.357 1.266 5.933 1.00 97.50 106 GLU A N 1
ATOM 868 C CA . GLU A 1 106 ? 10.572 1.325 5.122 1.00 97.50 106 GLU A CA 1
ATOM 869 C C . GLU A 1 106 ? 10.272 1.217 3.624 1.00 97.50 106 GLU A C 1
ATOM 871 O O . GLU A 1 106 ? 10.775 2.031 2.855 1.00 97.50 106 GLU A O 1
ATOM 876 N N . VAL A 1 107 ? 9.410 0.278 3.217 1.00 98.06 107 VAL A N 1
ATOM 877 C CA . VAL A 1 107 ? 8.938 0.156 1.830 1.00 98.06 107 VAL A CA 1
ATOM 878 C C . VAL A 1 107 ? 8.256 1.445 1.394 1.00 98.06 107 VAL A C 1
ATOM 880 O O . VAL A 1 107 ? 8.558 1.963 0.328 1.00 98.06 107 VAL A O 1
ATOM 883 N N . TRP A 1 108 ? 7.363 2.001 2.214 1.00 98.12 108 TRP A N 1
ATOM 884 C CA . TRP A 1 108 ? 6.678 3.243 1.870 1.00 98.12 108 TRP A CA 1
ATOM 885 C C . TRP A 1 108 ? 7.661 4.397 1.649 1.00 98.12 108 TRP A C 1
ATOM 887 O O . TRP A 1 108 ? 7.470 5.186 0.732 1.00 98.12 108 TRP A O 1
ATOM 897 N N . LYS A 1 109 ? 8.731 4.488 2.444 1.00 97.81 109 LYS A N 1
ATOM 898 C CA . LYS A 1 109 ? 9.762 5.531 2.312 1.00 97.81 109 LYS A CA 1
ATOM 899 C C . LYS A 1 109 ? 10.782 5.259 1.200 1.00 97.81 109 LYS A C 1
ATOM 901 O O . LYS A 1 109 ? 11.616 6.129 0.944 1.00 97.81 109 LYS A O 1
ATOM 906 N N . ASP A 1 110 ? 10.745 4.092 0.561 1.00 97.88 110 ASP A N 1
ATOM 907 C CA . ASP A 1 110 ? 11.681 3.738 -0.501 1.00 97.88 110 ASP A CA 1
ATOM 908 C C . ASP A 1 110 ? 11.504 4.658 -1.731 1.00 97.88 110 ASP A C 1
ATOM 910 O O . ASP A 1 110 ? 10.368 4.912 -2.151 1.00 97.88 110 ASP A O 1
ATOM 914 N N . PRO A 1 111 ? 12.598 5.161 -2.337 1.00 96.19 111 PRO A N 1
ATOM 915 C CA . PRO A 1 111 ? 12.516 6.038 -3.502 1.00 96.19 111 PRO A CA 1
ATOM 916 C C . PRO A 1 111 ? 11.739 5.439 -4.678 1.00 96.19 111 PRO A C 1
ATOM 918 O O . PRO A 1 111 ? 10.943 6.145 -5.293 1.00 96.19 111 PRO A O 1
ATOM 921 N N . GLY A 1 112 ? 11.908 4.147 -4.968 1.00 96.12 112 GLY A N 1
ATOM 922 C CA . GLY A 1 112 ? 11.224 3.483 -6.075 1.00 96.12 112 GLY A CA 1
ATOM 923 C C . GLY A 1 112 ? 9.721 3.372 -5.849 1.00 96.12 112 GLY A C 1
ATOM 924 O O . GLY A 1 112 ? 8.930 3.546 -6.778 1.00 96.12 112 GLY A O 1
ATOM 925 N N . ILE A 1 113 ? 9.305 3.173 -4.599 1.0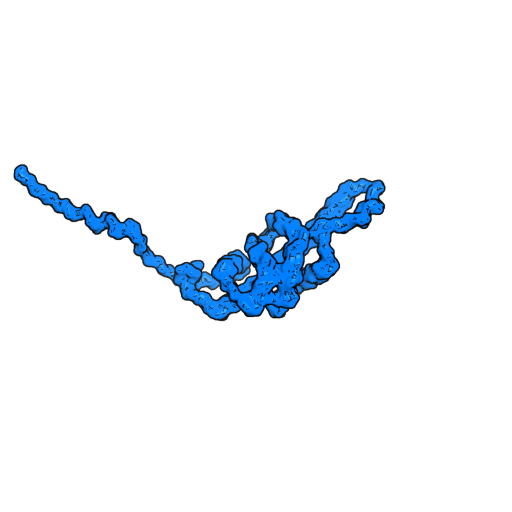0 98.00 113 ILE A N 1
ATOM 926 C CA . ILE A 1 113 ? 7.888 3.172 -4.215 1.00 98.00 113 ILE A CA 1
ATOM 927 C C . ILE A 1 113 ? 7.306 4.583 -4.274 1.00 98.00 113 ILE A C 1
ATOM 929 O O . ILE A 1 113 ? 6.191 4.765 -4.764 1.00 98.00 113 ILE A O 1
ATOM 933 N N . GLN A 1 114 ? 8.061 5.598 -3.857 1.00 98.25 114 GLN A N 1
ATOM 934 C CA . GLN A 1 114 ? 7.628 6.989 -3.969 1.00 98.25 114 GLN A CA 1
ATOM 935 C C . GLN A 1 114 ? 7.492 7.441 -5.430 1.00 98.25 114 GLN A C 1
ATOM 937 O O . GLN A 1 114 ? 6.502 8.091 -5.767 1.00 98.25 114 GLN A O 1
ATOM 942 N N . GLU A 1 115 ? 8.408 7.060 -6.327 1.00 97.44 115 GLU A N 1
ATOM 943 C CA . GLU A 1 115 ? 8.243 7.310 -7.769 1.00 97.44 115 GLU A CA 1
ATOM 944 C C . GLU A 1 115 ? 7.034 6.566 -8.347 1.00 97.44 115 GLU A C 1
ATOM 946 O O . GLU A 1 115 ? 6.264 7.136 -9.121 1.00 97.44 115 GLU A O 1
ATOM 951 N N . THR A 1 116 ? 6.805 5.327 -7.909 1.00 97.75 116 THR A N 1
ATOM 952 C CA . THR A 1 116 ? 5.612 4.555 -8.287 1.00 97.75 116 THR A CA 1
ATOM 953 C C . THR A 1 116 ? 4.332 5.276 -7.854 1.00 97.75 116 THR A C 1
ATOM 955 O O . THR A 1 116 ? 3.396 5.418 -8.640 1.00 97.75 116 THR A O 1
ATOM 958 N N . TYR A 1 117 ? 4.292 5.810 -6.630 1.00 97.88 117 TYR A N 1
ATOM 959 C CA . TYR A 1 117 ? 3.137 6.547 -6.117 1.00 97.88 117 TYR A CA 1
ATOM 960 C C . TYR A 1 117 ? 2.897 7.877 -6.851 1.00 97.88 117 TYR A C 1
ATOM 962 O O . TYR A 1 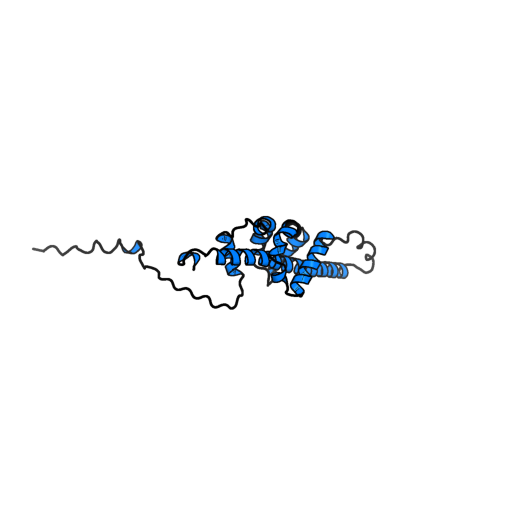117 ? 1.746 8.285 -7.014 1.00 97.88 117 TYR A O 1
ATOM 970 N N . LYS A 1 118 ? 3.929 8.545 -7.384 1.00 97.31 118 LYS A N 1
ATOM 971 C CA . LYS A 1 118 ? 3.730 9.730 -8.247 1.00 97.31 118 LYS A CA 1
ATOM 972 C C . LYS A 1 118 ? 2.955 9.397 -9.524 1.00 97.31 118 LYS A C 1
ATOM 974 O O . LYS A 1 118 ? 2.208 10.240 -10.018 1.00 97.31 118 LYS A O 1
ATOM 979 N N . ARG A 1 119 ? 3.081 8.161 -10.014 1.00 96.38 119 ARG A N 1
ATOM 980 C CA . ARG A 1 119 ? 2.323 7.604 -11.145 1.00 96.38 119 ARG A CA 1
ATOM 981 C C . ARG A 1 119 ? 0.982 6.981 -10.725 1.00 96.38 119 ARG A C 1
ATOM 983 O O . ARG A 1 119 ? 0.363 6.280 -11.517 1.00 96.38 119 ARG A O 1
ATOM 990 N N . LYS A 1 120 ? 0.460 7.263 -9.520 1.00 94.81 120 LYS A N 1
ATOM 991 C CA . LYS A 1 120 ? -0.796 6.669 -9.006 1.00 94.81 120 LYS A CA 1
ATOM 992 C C . LYS A 1 120 ? -2.020 6.816 -9.912 1.00 94.81 120 LYS A C 1
ATOM 994 O O . LYS A 1 120 ? -2.927 6.002 -9.820 1.00 94.81 120 LYS A O 1
ATOM 999 N N . ASN A 1 121 ? -2.048 7.810 -10.800 1.00 94.44 121 ASN A N 1
ATOM 1000 C CA . ASN A 1 121 ? -3.133 7.977 -11.774 1.00 94.44 121 ASN A CA 1
ATOM 1001 C C . ASN A 1 121 ? -3.228 6.803 -12.771 1.00 94.44 121 ASN A C 1
ATOM 1003 O O . ASN A 1 121 ? -4.280 6.594 -13.367 1.00 94.44 121 ASN A O 1
ATOM 1007 N N . GLU A 1 122 ? -2.148 6.037 -12.940 1.00 95.69 122 GLU A N 1
ATOM 1008 C CA . GLU A 1 122 ? -2.100 4.808 -13.742 1.00 95.69 122 GLU A CA 1
ATOM 1009 C C . GLU A 1 122 ? -2.588 3.578 -12.948 1.00 95.69 122 GLU A C 1
ATOM 1011 O O . GLU A 1 122 ? -2.778 2.499 -13.507 1.00 95.69 122 GLU A O 1
ATOM 1016 N N . LEU A 1 123 ? -2.809 3.724 -11.635 1.00 93.81 123 LEU A N 1
ATOM 1017 C CA . LEU A 1 123 ? -3.158 2.645 -10.713 1.00 93.81 123 LEU A CA 1
ATOM 1018 C C . LEU A 1 123 ? -4.641 2.709 -10.350 1.00 93.81 123 LEU A C 1
ATOM 1020 O O . LEU A 1 123 ? -5.019 3.172 -9.278 1.00 93.81 123 LEU A O 1
ATOM 1024 N N . HIS A 1 124 ? -5.493 2.196 -11.239 1.00 86.38 124 HIS A N 1
ATOM 1025 C CA . HIS A 1 124 ? -6.957 2.266 -11.109 1.00 86.38 124 HIS A CA 1
ATOM 1026 C C . HIS A 1 124 ? -7.532 1.714 -9.795 1.00 86.38 124 HIS A C 1
ATOM 1028 O O . HIS A 1 124 ? -8.622 2.116 -9.394 1.00 86.38 124 HIS A O 1
ATOM 1034 N N . PHE A 1 125 ? -6.826 0.794 -9.137 1.00 87.56 125 PHE A N 1
ATOM 1035 C CA . PHE A 1 125 ? -7.275 0.167 -7.892 1.00 87.56 125 PHE A CA 1
ATOM 1036 C C . PHE A 1 125 ? -6.699 0.820 -6.635 1.00 87.56 125 PHE A C 1
ATOM 1038 O O . PHE A 1 125 ? -7.091 0.435 -5.536 1.00 87.56 125 PHE A O 1
ATOM 1045 N N . LEU A 1 126 ? -5.778 1.781 -6.768 1.00 93.31 126 LEU A N 1
ATOM 1046 C CA . LEU A 1 126 ? -5.143 2.422 -5.625 1.00 93.31 126 LEU A CA 1
ATOM 1047 C C . LEU A 1 126 ? -6.050 3.528 -5.058 1.00 93.31 126 LEU A C 1
ATOM 1049 O O . LEU A 1 126 ? -6.322 4.502 -5.760 1.00 93.31 126 LEU A O 1
ATOM 1053 N N . PRO A 1 127 ? -6.493 3.447 -3.791 1.00 92.44 127 PRO A N 1
ATOM 1054 C CA . PRO A 1 127 ? -7.347 4.488 -3.226 1.00 92.44 127 PRO A CA 1
ATOM 1055 C C . PRO A 1 127 ? -6.591 5.794 -2.966 1.00 92.44 127 PRO A C 1
ATOM 1057 O O . PRO A 1 127 ? -5.433 5.777 -2.543 1.00 92.44 127 PRO A O 1
ATOM 1060 N N . ASP A 1 128 ? -7.272 6.937 -3.082 1.00 91.69 128 ASP A N 1
ATOM 1061 C CA . ASP A 1 128 ? -6.683 8.261 -2.805 1.00 91.69 128 ASP A CA 1
ATOM 1062 C C . ASP A 1 128 ? -6.178 8.414 -1.362 1.00 91.69 128 ASP A C 1
ATOM 1064 O O . ASP A 1 128 ? -5.251 9.172 -1.084 1.00 91.69 128 ASP A O 1
ATOM 1068 N N . VAL A 1 129 ? -6.770 7.656 -0.439 1.00 94.06 129 VAL A N 1
ATOM 1069 C CA . VAL A 1 129 ? -6.417 7.633 0.987 1.00 94.06 129 VAL A CA 1
ATOM 1070 C C . VAL A 1 129 ? -5.157 6.810 1.289 1.00 94.06 129 VAL A C 1
ATOM 1072 O O . VAL A 1 129 ? -4.752 6.731 2.447 1.00 94.06 129 VAL A O 1
ATOM 1075 N N . THR A 1 130 ? -4.517 6.207 0.281 1.00 94.81 130 THR A N 1
ATOM 1076 C CA . THR A 1 130 ? -3.343 5.328 0.442 1.00 94.81 130 THR A CA 1
ATOM 1077 C C . THR A 1 130 ? -2.237 5.969 1.276 1.00 94.81 130 THR A C 1
ATOM 1079 O O . THR A 1 130 ? -1.808 5.399 2.279 1.00 94.81 130 THR A O 1
ATOM 1082 N N . GLU A 1 131 ? -1.804 7.175 0.908 1.00 96.69 131 GLU A N 1
ATOM 1083 C CA . GLU A 1 131 ? -0.722 7.888 1.597 1.00 96.69 131 GLU A CA 1
ATOM 1084 C C . GLU A 1 131 ? -1.044 8.159 3.067 1.00 96.69 131 GLU A C 1
ATOM 1086 O O . GLU A 1 131 ? -0.157 8.080 3.916 1.00 96.69 131 GLU A O 1
ATOM 1091 N N . TYR A 1 132 ? -2.311 8.432 3.387 1.00 96.81 132 TYR A N 1
ATOM 1092 C CA . TYR A 1 132 ? -2.737 8.685 4.759 1.00 96.81 132 TYR A CA 1
ATOM 1093 C C . TYR A 1 132 ? -2.528 7.464 5.662 1.00 96.81 132 TYR A C 1
ATOM 1095 O O . TYR A 1 132 ? -2.076 7.619 6.798 1.00 96.81 132 TYR A O 1
ATOM 1103 N N . PHE A 1 133 ? -2.827 6.264 5.161 1.00 96.44 133 PHE A N 1
ATOM 1104 C CA . PHE A 1 133 ? -2.655 5.029 5.921 1.00 96.44 133 PHE A CA 1
ATOM 1105 C C . PHE A 1 133 ? -1.199 4.545 5.911 1.00 96.44 133 PHE A C 1
ATOM 1107 O O . PHE A 1 133 ? -0.654 4.251 6.973 1.00 96.44 133 PHE A O 1
ATOM 1114 N N . LEU A 1 134 ? -0.523 4.533 4.757 1.00 97.19 134 LEU A N 1
ATOM 1115 C CA . LEU A 1 134 ? 0.865 4.057 4.668 1.00 97.19 134 LEU A CA 1
ATOM 1116 C C . LEU A 1 134 ? 1.848 4.942 5.450 1.00 97.19 134 LEU A C 1
ATOM 1118 O O . LEU A 1 134 ? 2.762 4.428 6.091 1.00 97.19 134 LEU A O 1
ATOM 1122 N N . SER A 1 135 ? 1.616 6.257 5.507 1.00 97.50 135 SER A N 1
ATOM 1123 C CA . SER A 1 135 ? 2.446 7.169 6.314 1.00 97.50 135 SER A CA 1
ATOM 1124 C C . SER A 1 135 ? 2.288 6.966 7.825 1.00 97.50 135 SER A C 1
ATOM 1126 O O . SER A 1 135 ? 3.101 7.462 8.600 1.00 97.50 135 SER A O 1
ATOM 1128 N N . ARG A 1 136 ? 1.248 6.244 8.254 1.00 97.31 136 ARG A N 1
ATOM 1129 C CA . ARG A 1 136 ? 0.947 5.925 9.656 1.00 97.31 136 ARG A CA 1
ATOM 1130 C C . ARG A 1 136 ? 1.073 4.432 9.942 1.00 97.31 136 ARG A C 1
ATOM 1132 O O . ARG A 1 136 ? 0.522 3.954 10.929 1.00 97.31 136 ARG A O 1
ATOM 1139 N N . ALA A 1 137 ? 1.818 3.695 9.116 1.00 95.94 137 ALA A N 1
ATOM 1140 C CA . ALA A 1 137 ? 1.877 2.241 9.195 1.00 95.94 137 ALA A CA 1
ATOM 1141 C C . ALA A 1 137 ? 2.229 1.716 10.593 1.00 95.94 137 ALA A C 1
ATOM 1143 O O . ALA A 1 137 ? 1.552 0.828 11.106 1.00 95.94 137 ALA A O 1
ATOM 1144 N N . VAL A 1 138 ? 3.232 2.302 11.252 1.00 95.62 138 VAL A N 1
ATOM 1145 C CA . VAL A 1 138 ? 3.646 1.900 12.608 1.00 95.62 138 VAL A CA 1
ATOM 1146 C C . VAL A 1 138 ? 2.551 2.166 13.647 1.00 95.62 138 VAL A C 1
ATOM 1148 O O . VAL A 1 138 ? 2.293 1.314 14.494 1.00 95.62 138 VAL A O 1
ATOM 1151 N N . GLU A 1 139 ? 1.882 3.318 13.563 1.00 96.12 139 GLU A N 1
ATOM 1152 C CA . GLU A 1 139 ? 0.782 3.690 14.461 1.00 96.12 139 GLU A CA 1
ATOM 1153 C C . GLU A 1 139 ? -0.417 2.755 14.277 1.00 96.12 139 GLU A C 1
ATOM 1155 O O . GLU A 1 139 ? -0.895 2.171 15.241 1.00 96.12 139 GLU A O 1
ATOM 1160 N N . ILE A 1 140 ? -0.864 2.555 13.036 1.00 95.44 140 ILE A N 1
ATOM 1161 C CA . ILE A 1 140 ? -2.015 1.703 12.699 1.00 95.44 140 ILE A CA 1
ATOM 1162 C C . ILE A 1 140 ? -1.767 0.245 13.100 1.00 95.44 140 ILE A C 1
ATOM 1164 O O . ILE A 1 140 ? -2.694 -0.483 13.456 1.00 95.44 140 ILE A O 1
ATOM 1168 N N . SER A 1 141 ? -0.508 -0.187 13.079 1.00 94.00 141 SER A N 1
ATOM 1169 C CA . SER A 1 141 ? -0.116 -1.551 13.426 1.00 94.00 141 SER A CA 1
ATOM 1170 C C . SER A 1 141 ? -0.016 -1.829 14.925 1.00 94.00 141 SER A C 1
ATOM 1172 O O . SER A 1 141 ? 0.193 -2.976 15.323 1.00 94.00 141 SER A O 1
ATOM 1174 N N . SER A 1 142 ? -0.141 -0.805 15.770 1.00 92.81 142 SER A N 1
ATOM 1175 C CA . SER A 1 142 ? -0.093 -0.954 17.223 1.00 92.81 142 SER A CA 1
ATOM 1176 C C . SER A 1 142 ? -1.341 -1.668 17.761 1.00 92.81 142 SER A C 1
ATOM 1178 O O . SER A 1 142 ? -2.461 -1.520 17.266 1.00 92.81 142 SER A O 1
ATOM 1180 N N . ASN A 1 143 ? -1.161 -2.432 18.840 1.00 88.56 143 ASN A N 1
ATOM 1181 C CA . ASN A 1 143 ? -2.278 -3.060 19.549 1.00 88.56 143 ASN A CA 1
ATOM 1182 C C . ASN A 1 143 ? -3.165 -2.017 20.237 1.00 88.56 143 ASN A C 1
ATOM 1184 O O . ASN A 1 143 ? -4.363 -2.235 20.396 1.00 88.56 143 ASN A O 1
ATOM 1188 N N . GLU A 1 144 ? -2.585 -0.878 20.588 1.00 91.25 144 GLU A N 1
ATOM 1189 C CA . GLU A 1 144 ? -3.214 0.267 21.229 1.00 91.25 144 GLU A CA 1
ATOM 1190 C C . GLU A 1 144 ? -3.872 1.215 20.215 1.00 91.25 144 GLU A C 1
ATOM 1192 O O . GLU A 1 144 ? -4.530 2.168 20.617 1.00 91.25 144 GLU A O 1
ATOM 1197 N N . TYR A 1 145 ? -3.729 0.953 18.908 1.00 93.38 145 TYR A N 1
ATOM 1198 C CA . TYR A 1 145 ? -4.381 1.740 17.866 1.00 93.38 145 TYR A CA 1
ATOM 1199 C C . TYR A 1 145 ? -5.903 1.743 18.049 1.00 93.38 145 TYR A C 1
ATOM 1201 O O . TYR A 1 145 ? -6.540 0.682 18.055 1.00 93.38 145 TYR A O 1
ATOM 1209 N N . GLU A 1 146 ? -6.479 2.936 18.155 1.00 93.00 146 GLU A N 1
ATOM 1210 C CA . GLU A 1 146 ? -7.918 3.169 18.110 1.00 93.00 146 GLU A CA 1
ATOM 1211 C C . GLU A 1 146 ? -8.247 4.005 16.866 1.00 93.00 146 GLU A C 1
ATOM 1213 O O . GLU A 1 146 ? -7.735 5.122 16.743 1.00 93.00 146 GLU A O 1
ATOM 1218 N N . PRO A 1 147 ? -9.095 3.506 15.943 1.00 93.25 147 PRO A N 1
ATOM 1219 C CA . PRO A 1 147 ? -9.484 4.264 14.762 1.00 93.25 147 PRO A CA 1
ATOM 1220 C C . PRO A 1 147 ? -10.104 5.610 15.132 1.00 93.25 147 PRO A C 1
ATOM 1222 O O . PRO A 1 147 ? -11.100 5.680 15.859 1.00 93.25 147 PRO A O 1
ATOM 1225 N N . SER A 1 148 ? -9.518 6.681 14.606 1.00 92.25 148 SER A N 1
ATOM 1226 C CA . SER A 1 148 ? -10.075 8.023 14.714 1.00 92.25 148 SER A CA 1
ATOM 1227 C C . SER A 1 148 ? -11.300 8.182 13.814 1.00 92.25 148 SER A C 1
ATOM 1229 O O . SER A 1 148 ? -11.489 7.438 12.854 1.00 92.25 148 SER A O 1
ATOM 1231 N N . ASP A 1 149 ? -12.104 9.215 14.055 1.00 88.88 149 ASP A N 1
ATOM 1232 C CA . ASP A 1 149 ? -13.243 9.533 13.184 1.00 88.88 149 ASP A CA 1
ATOM 1233 C C . ASP A 1 149 ? -12.809 9.745 11.722 1.00 88.88 149 ASP A C 1
ATOM 1235 O O . ASP A 1 149 ? -13.518 9.368 10.792 1.00 88.88 149 ASP A O 1
ATOM 1239 N N . LYS A 1 150 ? -11.603 10.290 11.507 1.00 90.88 150 LYS A N 1
ATOM 1240 C CA . LYS A 1 150 ? -11.019 10.447 10.171 1.00 90.88 150 LYS A CA 1
ATOM 1241 C C . LYS A 1 150 ? -10.658 9.101 9.539 1.00 90.88 150 LYS A C 1
ATOM 1243 O O . LYS A 1 150 ? -10.931 8.909 8.357 1.00 90.88 150 LYS A O 1
ATOM 1248 N N . ASP A 1 151 ? -10.100 8.175 10.319 1.00 92.69 151 ASP A N 1
ATOM 1249 C CA . ASP A 1 151 ? -9.816 6.811 9.858 1.00 92.69 151 ASP A CA 1
ATOM 1250 C C . ASP A 1 151 ? -11.100 6.098 9.428 1.00 92.69 151 ASP A C 1
ATOM 1252 O O . ASP A 1 151 ? -11.139 5.475 8.369 1.00 92.69 151 ASP A O 1
ATOM 1256 N N . ILE A 1 152 ? -12.164 6.248 10.222 1.00 88.19 152 ILE A N 1
ATOM 1257 C CA . ILE A 1 152 ? -13.482 5.665 9.957 1.00 88.19 152 ILE A CA 1
ATOM 1258 C C . ILE A 1 152 ? -14.065 6.212 8.648 1.00 88.19 152 ILE A C 1
ATOM 1260 O O . ILE A 1 152 ? -14.492 5.443 7.792 1.00 88.19 152 ILE A O 1
ATOM 1264 N N . LEU A 1 153 ? -14.032 7.532 8.452 1.00 87.06 153 LEU A N 1
ATOM 1265 C CA . LEU A 1 153 ? -14.516 8.149 7.214 1.00 87.06 153 LEU A CA 1
ATOM 1266 C C . LEU A 1 153 ? -13.726 7.677 5.987 1.00 87.06 153 LEU A C 1
ATOM 1268 O O . LEU A 1 153 ? -14.299 7.470 4.919 1.00 87.06 153 LEU A O 1
ATOM 1272 N N . PHE A 1 154 ? -12.411 7.510 6.130 1.00 89.38 154 PHE A N 1
ATOM 1273 C CA . PHE A 1 154 ? -11.549 7.100 5.026 1.00 89.38 154 PHE A CA 1
ATOM 1274 C C . PHE A 1 154 ? -11.659 5.609 4.711 1.00 89.38 154 PHE A C 1
ATOM 1276 O O . PHE A 1 154 ? -11.554 5.249 3.542 1.00 89.38 154 PHE A O 1
ATOM 1283 N N . VAL A 1 155 ? -11.899 4.744 5.704 1.00 84.31 155 VAL A N 1
ATOM 1284 C CA . VAL A 1 155 ? -12.104 3.309 5.457 1.00 84.31 155 VAL A CA 1
ATOM 1285 C C . VAL A 1 155 ? -13.491 3.018 4.876 1.00 84.31 155 VAL A C 1
ATOM 1287 O O . VAL A 1 155 ? -13.606 2.167 3.996 1.00 84.31 155 VAL A O 1
ATOM 1290 N N . GLU A 1 156 ? -14.527 3.761 5.285 1.00 67.69 156 GLU A N 1
ATOM 1291 C CA . GLU A 1 156 ? -15.903 3.595 4.788 1.00 67.69 156 GLU A CA 1
ATOM 1292 C C . GLU A 1 156 ? -15.978 3.810 3.263 1.00 67.69 156 GLU A C 1
ATOM 1294 O O . GLU A 1 156 ? -16.616 3.030 2.556 1.00 67.69 156 GLU A O 1
ATOM 1299 N N . GLY A 1 157 ? -15.226 4.782 2.727 1.00 59.16 157 GLY A N 1
ATOM 1300 C CA . GLY A 1 157 ? -15.137 5.054 1.286 1.00 59.16 157 GLY A CA 1
ATOM 1301 C C . GLY A 1 157 ? -14.386 4.005 0.451 1.00 59.16 157 GLY A C 1
ATOM 1302 O O . GLY A 1 157 ? -14.468 4.049 -0.774 1.00 59.16 157 GLY A O 1
ATOM 1303 N N . VAL A 1 158 ? -13.665 3.067 1.080 1.00 54.72 158 VAL A N 1
ATOM 1304 C CA . VAL A 1 158 ? -12.896 2.017 0.379 1.00 54.72 158 VAL A CA 1
ATOM 1305 C C . VAL A 1 158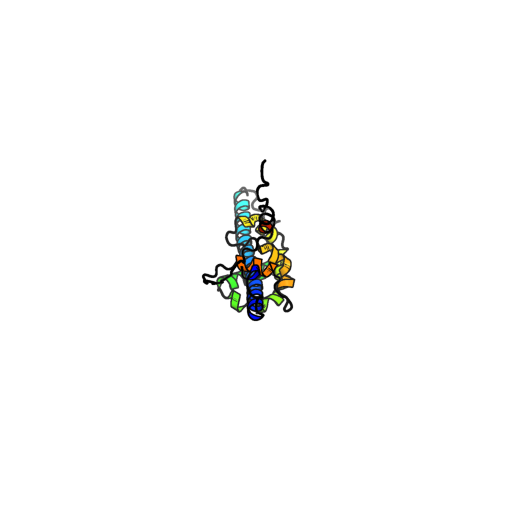 ? -13.671 0.698 0.280 1.00 54.72 158 VAL A C 1
ATOM 1307 O O . VAL A 1 158 ? -13.345 -0.168 -0.533 1.00 54.72 158 VAL A O 1
ATOM 1310 N N . THR A 1 159 ? -14.736 0.522 1.061 1.00 50.09 159 THR A N 1
ATOM 1311 C CA . THR A 1 159 ? -15.505 -0.726 1.041 1.00 50.09 159 THR A CA 1
ATOM 1312 C C . THR A 1 159 ? -16.398 -0.845 -0.202 1.00 50.09 159 THR A C 1
ATOM 1314 O O . THR A 1 159 ? -17.555 -0.441 -0.207 1.00 50.09 159 THR A O 1
ATOM 1317 N N . GLN A 1 160 ? -15.901 -1.506 -1.254 1.00 46.16 160 GLN A N 1
ATOM 1318 C CA . GLN A 1 160 ? -16.744 -2.198 -2.245 1.00 46.16 160 GLN A CA 1
ATOM 1319 C C . GLN A 1 160 ? -17.290 -3.506 -1.641 1.00 46.16 160 GLN A C 1
ATOM 1321 O O . GLN A 1 160 ? -17.038 -4.606 -2.123 1.00 46.16 160 GLN A O 1
ATOM 1326 N N . GLY A 1 161 ? -18.005 -3.409 -0.524 1.00 42.62 161 GLY A N 1
ATOM 1327 C CA . GLY A 1 161 ? -18.805 -4.513 -0.012 1.00 42.62 161 GLY A CA 1
ATOM 1328 C C . GLY A 1 161 ? -20.224 -4.351 -0.533 1.00 42.62 161 GLY A C 1
ATOM 1329 O O . GLY A 1 161 ? -20.886 -3.386 -0.173 1.00 42.62 161 GLY A O 1
ATOM 1330 N N . ASN A 1 162 ? -20.714 -5.289 -1.346 1.00 39.22 162 ASN A N 1
ATOM 1331 C CA . ASN A 1 162 ? -22.102 -5.354 -1.838 1.00 39.22 162 ASN A CA 1
ATOM 1332 C C . ASN A 1 162 ? -23.145 -5.621 -0.716 1.00 39.22 162 ASN A C 1
ATOM 1334 O O . ASN A 1 162 ? -24.087 -6.392 -0.898 1.00 39.22 162 ASN A O 1
ATOM 1338 N N . GLY A 1 163 ? -22.984 -5.029 0.467 1.00 52.94 163 GLY A N 1
ATOM 1339 C CA . GLY A 1 163 ? -23.923 -5.112 1.578 1.00 52.94 163 GLY A CA 1
ATOM 1340 C C . GLY A 1 163 ? -24.873 -3.919 1.574 1.00 52.94 163 GLY A C 1
ATOM 1341 O O . GLY A 1 163 ? -24.441 -2.770 1.603 1.00 52.94 163 GLY A O 1
ATOM 1342 N N . LEU A 1 164 ? -26.180 -4.178 1.565 1.00 55.22 164 LEU A N 1
ATOM 1343 C CA . LEU A 1 164 ? -27.179 -3.137 1.797 1.00 55.22 164 LEU A CA 1
ATOM 1344 C C . LEU A 1 164 ? -27.157 -2.755 3.285 1.00 55.22 164 LEU A C 1
ATOM 1346 O O . LEU A 1 164 ? -27.607 -3.529 4.128 1.00 55.22 164 LEU A O 1
ATOM 1350 N N . ALA A 1 165 ? -26.651 -1.565 3.607 1.00 57.97 165 ALA A N 1
ATOM 1351 C CA . ALA A 1 165 ? -26.792 -0.965 4.930 1.00 57.97 165 ALA A CA 1
ATOM 1352 C C . ALA A 1 165 ? -28.003 -0.020 4.936 1.00 57.97 165 ALA A C 1
ATOM 1354 O O . ALA A 1 165 ? -28.073 0.912 4.134 1.00 57.97 165 ALA A O 1
ATOM 1355 N N . PHE A 1 166 ? -28.967 -0.258 5.829 1.00 53.38 166 PHE A N 1
ATOM 1356 C CA . PHE A 1 166 ? -30.144 0.597 5.994 1.00 53.38 166 PHE A CA 1
ATOM 1357 C C . PHE A 1 166 ? -29.989 1.453 7.252 1.00 53.38 166 PHE A C 1
ATOM 1359 O O . PHE A 1 166 ? -29.640 0.937 8.313 1.00 53.38 166 PHE A O 1
ATOM 1366 N N . MET A 1 167 ? -30.256 2.755 7.151 1.00 64.56 167 MET A N 1
ATOM 1367 C CA . MET A 1 167 ? -30.315 3.637 8.313 1.00 64.56 167 MET A CA 1
ATOM 1368 C C . MET A 1 167 ? -31.378 4.715 8.109 1.00 64.56 167 MET A C 1
ATOM 1370 O O . MET A 1 167 ? -31.364 5.430 7.110 1.00 64.56 167 MET A O 1
ATOM 1374 N N . GLU A 1 168 ? -32.278 4.826 9.081 1.00 72.31 168 GLU A N 1
ATOM 1375 C CA . GLU A 1 168 ? -33.355 5.813 9.120 1.00 72.31 168 GLU A CA 1
ATOM 1376 C C . GLU A 1 168 ? -32.941 6.988 10.016 1.00 72.31 168 GLU A C 1
ATOM 1378 O O . GLU A 1 168 ? -32.403 6.784 11.105 1.00 72.31 168 GLU A O 1
ATOM 1383 N N . PHE A 1 169 ? -33.156 8.221 9.553 1.00 66.56 169 PHE A N 1
ATOM 1384 C CA . PHE A 1 169 ? -32.964 9.432 10.351 1.00 66.56 169 PHE A CA 1
ATOM 1385 C C . PHE A 1 169 ? -34.046 10.462 10.016 1.00 66.56 169 PHE A C 1
ATOM 1387 O O . PHE A 1 169 ? -34.527 10.522 8.886 1.00 66.56 169 PHE A O 1
ATOM 1394 N N . SER A 1 170 ? -34.403 11.293 10.993 1.00 69.50 170 SER A N 1
ATOM 1395 C CA . SER A 1 170 ? -35.319 12.424 10.831 1.00 69.50 170 SER A CA 1
ATOM 1396 C C . SER A 1 170 ? -34.582 13.728 11.122 1.00 69.50 170 SER A C 1
ATOM 1398 O O . SER A 1 170 ? -33.891 13.832 12.135 1.00 69.50 170 SER A O 1
ATOM 1400 N N . LEU A 1 171 ? -34.737 14.725 10.254 1.00 65.38 171 LEU A N 1
ATOM 1401 C CA . LEU A 1 171 ? -34.286 16.091 10.511 1.00 65.38 171 LEU A CA 1
ATOM 1402 C C . LEU A 1 171 ? -35.471 16.894 11.051 1.00 65.38 171 LEU A C 1
ATOM 1404 O O . LEU A 1 171 ? -36.503 16.963 10.387 1.00 65.38 171 LEU A O 1
ATOM 1408 N N . ASP A 1 172 ? -35.328 17.498 12.229 1.00 69.56 172 ASP A N 1
ATOM 1409 C CA . ASP A 1 172 ? -36.269 18.527 12.676 1.00 69.56 172 ASP A CA 1
ATOM 1410 C C . ASP A 1 172 ? -36.013 19.807 11.868 1.00 69.56 172 ASP A C 1
ATOM 1412 O O . ASP A 1 172 ? -34.907 20.349 11.887 1.00 69.56 172 ASP A O 1
ATOM 1416 N N . ASP A 1 173 ? -37.039 20.312 11.180 1.00 57.53 173 ASP A N 1
ATOM 1417 C CA . ASP A 1 173 ? -36.986 21.507 10.317 1.00 57.53 173 ASP A CA 1
ATOM 1418 C C . ASP A 1 173 ? -36.944 22.826 11.117 1.00 57.53 173 ASP A C 1
ATOM 1420 O O . ASP A 1 173 ? -37.546 23.841 10.764 1.00 57.53 173 ASP A O 1
ATOM 1424 N N . ARG A 1 174 ? -36.249 22.837 12.258 1.00 59.56 174 ARG A N 1
ATOM 1425 C CA . ARG A 1 174 ? -36.053 24.053 13.052 1.00 59.56 174 ARG A CA 1
ATOM 1426 C C . ARG A 1 174 ? -34.866 24.831 12.513 1.00 59.56 174 ARG A C 1
ATOM 1428 O O . ARG A 1 174 ? -33.822 24.933 13.150 1.00 59.56 174 ARG A O 1
ATOM 1435 N N . SER A 1 175 ? -35.053 25.396 11.323 1.00 49.66 175 SER A N 1
ATOM 1436 C CA . SER A 1 175 ? -34.227 26.498 10.840 1.00 49.66 175 SER A CA 1
ATOM 1437 C C . SER A 1 175 ? -34.409 27.703 11.777 1.00 49.66 175 SER A C 1
ATOM 1439 O O . SER A 1 175 ? -35.490 28.292 11.784 1.00 49.66 175 SER A O 1
ATOM 1441 N N . PRO A 1 176 ? -33.375 28.155 12.516 1.00 51.47 176 PRO A N 1
ATOM 1442 C CA . PRO A 1 176 ? -33.470 29.369 13.336 1.00 51.47 176 PRO A CA 1
ATOM 1443 C C . PRO A 1 176 ? -33.658 30.641 12.488 1.00 51.47 176 PRO A C 1
ATOM 1445 O O . PRO A 1 176 ? -33.918 31.714 13.020 1.00 51.47 176 PRO A O 1
ATOM 1448 N N . MET A 1 177 ? -33.552 30.534 11.157 1.00 47.25 177 MET A N 1
ATOM 1449 C CA . MET A 1 177 ? -33.796 31.639 10.228 1.00 47.25 177 MET A CA 1
ATOM 1450 C C . MET A 1 177 ? -35.280 31.973 10.002 1.00 47.25 177 MET A C 1
ATOM 1452 O O . MET A 1 177 ? -35.567 33.015 9.416 1.00 47.25 177 MET A O 1
ATOM 1456 N N . LEU A 1 178 ? -36.219 31.131 10.450 1.00 46.47 178 LEU A N 1
ATOM 1457 C CA . LEU A 1 178 ? -37.658 31.361 10.256 1.00 46.47 178 LEU A CA 1
ATOM 1458 C C . LEU A 1 178 ? -38.348 32.056 11.441 1.00 46.47 178 LEU A C 1
ATOM 1460 O O . LEU A 1 178 ? -39.440 32.587 11.267 1.00 46.47 178 LEU A O 1
ATOM 1464 N N . GLU A 1 179 ? -37.707 32.143 12.610 1.00 45.47 179 GLU A N 1
ATOM 1465 C CA . GLU A 1 179 ? -38.319 32.718 13.822 1.00 45.47 179 GLU A CA 1
ATOM 1466 C C . GLU A 1 179 ? -38.286 34.257 13.899 1.00 45.47 179 GLU A C 1
ATOM 1468 O O . GLU A 1 179 ? -38.766 34.822 14.873 1.00 45.47 179 GLU A O 1
ATOM 1473 N N . THR A 1 180 ? -37.774 34.975 12.888 1.00 42.12 180 THR A N 1
ATOM 1474 C CA . THR A 1 180 ? -37.690 36.455 12.937 1.00 42.12 180 THR A CA 1
ATOM 1475 C C . THR A 1 180 ? -38.667 37.209 12.030 1.00 42.12 180 THR A C 1
ATOM 1477 O O . THR A 1 180 ? -38.700 38.436 12.080 1.00 42.12 180 THR A O 1
ATOM 1480 N N . TYR A 1 181 ? -39.474 36.530 11.207 1.00 48.66 181 TYR A N 1
ATOM 1481 C CA . TYR A 1 181 ? -40.359 37.207 10.238 1.00 48.66 181 TYR A CA 1
ATOM 1482 C C . TYR A 1 181 ? -41.860 37.107 10.534 1.00 48.66 181 TYR A C 1
ATOM 1484 O O . TYR A 1 181 ? -42.657 37.729 9.834 1.00 48.66 181 TYR A O 1
ATOM 1492 N N . THR A 1 182 ? -42.264 36.404 11.590 1.00 48.72 182 THR A N 1
ATOM 1493 C CA . THR A 1 182 ? -43.680 36.210 11.947 1.00 48.72 182 THR A CA 1
ATOM 1494 C C . THR A 1 182 ? -44.067 36.875 13.267 1.00 48.72 182 THR A C 1
ATOM 1496 O O . THR A 1 182 ? -44.919 36.361 13.978 1.00 48.72 182 THR A O 1
ATOM 1499 N N . GLU A 1 183 ? -43.463 38.017 13.612 1.00 44.81 183 GLU A N 1
ATOM 1500 C CA . GLU A 1 183 ? -43.831 38.765 14.829 1.00 44.81 183 GLU A CA 1
ATOM 1501 C C . GLU A 1 183 ? -43.900 40.289 14.611 1.00 44.81 183 GLU A C 1
ATOM 1503 O O . GLU A 1 183 ? -43.593 41.068 15.503 1.00 44.81 183 GLU A O 1
ATOM 1508 N N . ASN A 1 184 ? -44.281 40.747 13.406 1.00 46.84 184 ASN A N 1
ATOM 1509 C CA . ASN A 1 184 ? -44.483 42.185 13.139 1.00 46.84 184 ASN A CA 1
ATOM 1510 C C . ASN A 1 184 ? -45.594 42.540 12.125 1.00 46.84 184 ASN A C 1
ATOM 1512 O O . ASN A 1 184 ? -45.636 43.660 11.618 1.00 46.84 184 ASN A O 1
ATOM 1516 N N . MET A 1 185 ? -46.538 41.635 11.842 1.00 44.47 185 MET A N 1
ATOM 1517 C CA . MET A 1 185 ? -47.739 41.955 11.046 1.00 44.47 185 MET A CA 1
ATOM 1518 C C . MET A 1 185 ? -49.016 41.967 11.894 1.00 44.47 185 MET A C 1
ATOM 1520 O O . MET A 1 185 ? -50.023 41.373 11.534 1.00 44.47 185 MET A O 1
ATOM 1524 N N . GLU A 1 186 ? -48.995 42.697 13.006 1.00 49.06 186 GLU A N 1
ATOM 1525 C CA . GLU A 1 186 ? -50.214 43.134 13.696 1.00 49.06 186 GLU A CA 1
ATOM 1526 C C . GLU A 1 186 ? -50.165 44.654 13.898 1.00 49.06 186 GLU A C 1
ATOM 1528 O O . GLU A 1 186 ? -50.017 45.184 14.993 1.00 49.06 186 GLU A O 1
ATOM 1533 N N . SER A 1 187 ? -50.276 45.390 12.789 1.00 46.81 187 SER A N 1
ATOM 1534 C CA . SER A 1 187 ? -50.734 46.781 12.813 1.00 46.81 187 SER A CA 1
ATOM 1535 C C . SER A 1 187 ? -52.129 46.828 12.193 1.00 46.81 187 SER A C 1
ATOM 1537 O O . SER A 1 187 ? -52.303 46.900 10.979 1.00 46.81 187 SER A O 1
ATOM 1539 N N . GLY A 1 188 ? -53.147 46.714 13.048 1.00 46.84 188 GLY A N 1
ATOM 1540 C CA . GLY A 1 188 ? -54.532 46.974 12.660 1.00 46.84 188 GLY A CA 1
ATOM 1541 C C . GLY A 1 188 ? -54.713 48.435 12.212 1.00 46.84 188 GLY A C 1
ATOM 1542 O O . GLY A 1 188 ? -54.012 49.319 12.712 1.00 46.84 188 GLY A O 1
ATOM 1543 N N . PRO A 1 189 ? -55.628 48.724 11.270 1.00 48.41 189 PRO A N 1
ATOM 1544 C CA . PRO A 1 189 ? -55.788 50.068 10.726 1.00 48.41 189 PRO A CA 1
ATOM 1545 C C . PRO A 1 189 ? -56.391 51.032 11.764 1.00 48.41 189 PRO A C 1
ATOM 1547 O O . PRO A 1 189 ? -57.396 50.725 12.405 1.00 48.41 189 PRO A O 1
ATOM 1550 N N . GLN A 1 190 ? -55.782 52.214 11.914 1.00 50.56 190 GLN A N 1
ATOM 1551 C CA . GLN A 1 190 ? -56.325 53.326 12.706 1.00 50.56 190 GLN A CA 1
ATOM 1552 C C . GLN A 1 190 ? -57.499 54.013 11.973 1.00 50.56 190 GLN A C 1
ATOM 1554 O O . GLN A 1 190 ? -57.502 54.054 10.741 1.00 50.56 190 GLN A O 1
ATOM 1559 N N . PRO A 1 191 ? -58.496 54.564 12.695 1.00 43.44 191 PRO A N 1
ATOM 1560 C CA . PRO A 1 191 ? -59.712 55.094 12.086 1.00 43.44 191 PRO A CA 1
ATOM 1561 C C . PRO A 1 191 ? -59.498 56.494 11.495 1.00 43.44 191 PRO A C 1
ATOM 1563 O O . PRO A 1 191 ? -58.854 57.346 12.105 1.00 43.44 191 PRO A O 1
ATOM 1566 N N . LEU A 1 192 ? -60.078 56.733 10.317 1.00 46.62 192 LEU A N 1
ATOM 1567 C CA . LEU A 1 192 ? -60.156 58.046 9.674 1.00 46.62 192 LEU A CA 1
ATOM 1568 C C . LEU A 1 192 ? -61.471 58.741 10.057 1.00 46.62 192 LEU A C 1
ATOM 1570 O O . LEU A 1 192 ? -62.542 58.142 9.954 1.00 46.62 192 LEU A O 1
ATOM 1574 N N . THR A 1 193 ? -61.348 59.994 10.495 1.00 53.09 193 THR A N 1
ATOM 1575 C CA . THR A 1 193 ? -62.427 61.000 10.561 1.00 53.09 193 THR A CA 1
ATOM 1576 C C . THR A 1 193 ? -62.785 61.503 9.171 1.00 53.09 193 THR A C 1
ATOM 1578 O O . THR A 1 193 ? -61.849 61.616 8.346 1.00 53.09 193 THR A O 1
#

Foldseek 3Di:
DCVVFNDDDDPVNQVVLLQLLLLVLLVLLLLLLVLLVVVLVVVVVVVVVVDDPPCVVPVVPPSDDQSDDDPVLVVVNVVSNVCVVVVCSSVCPPVCLQVCLVVLLVSCPRRSSVVSVVVCVVRPLNDPCNCVSSPCSNQSSDPPRGQDPVSVVRSVVNDPDPDDDDDDGDDDPPDVVPVPPPPPPPDDDDDDD

Radius of gyration: 27.37 Å; chains: 1; bounding box: 92×78×52 Å

Organism: Striga hermonthica (NCBI:txid68872)

pLDDT: mean 80.66, std 18.4, range [39.22, 98.25]

Sequence (193 aa):
AKFLYGSKFTPVERQDMKLMIQSNMYKYLSILLDARERFEEEDLLERRRQASDEEAAEAEVNNQCIYSLNPRLKHFSDWLLDIIATGDLDAFFPAATREYAPLVEEVWKDPGIQETYKRKNELHFLPDVTEYFLSRAVEISSNEYEPSDKDILFVEGVTQGNGLAFMEFSLDDRSPMLETYTENMESGPQPLT

Secondary structure (DSSP, 8-state):
-HHHHSPPPPHHHHHHHHHHHHHHHHHHHHHHHHHHHHHHHHHHHHHHHH--TTSTTTGGGG---TTPPPHHHHHHHHHHHHHHHHT-HHHHTTTTHHHHHHHHHHHHH-HHHHHHHHTGGG-TT--TTHHHHHTTHHHHTSTT----HHHHHHHHTT-----------------TTSTTSSSS---PPPPP-

InterPro domains:
  IPR001019 Guanine nucleotide binding protein, alpha subunit [PF00503] (2-173)
  IPR001019 Guanine nucleotide binding protein, alpha subunit [PS51882] (1-193)
  IPR001019 Guanine nucleotide binding protein, alpha subunit [PTHR10218] (1-174)
  IPR011025 G protein alpha subunit, helical insertion [G3DSA:1.10.400.10] (12-156)
  IPR011025 G protein alpha subunit, helical insertion [SSF47895] (9-154)